Protein AF-A0AAD5K9T6-F1 (afdb_monomer_lite)

InterPro domains:
  IPR021740 Velvet factor [PTHR33572] (1-248)
  IPR037525 Velvet domain [PF11754] (1-231)
  IPR037525 Velvet domain [PS51821] (1-229)
  IPR038491 Velvet domain superfamily [G3DSA:2.60.40.3960] (1-244)

Sequence (258 aa):
MCGFGDKDRRPISPPPILKLLVRTQQGMLLSPQDIDTSFFVVLCDCYDETGMSPANMILHSVPISSSSSAQQQQEHEQQQSIAVPSSSSVASRSSSSTTTTAAVATSSSSATTTTSNTNKTTVKMKNLVGSCIASPSKLYNEQQELGIYFVFHDLSLRSEGRFRLMFSLIDISSPDDSKSVNTKSISHIVTTTTSDVFTAFTAKNFPGVVPPTQLSQCFAKQGVKIPTRRDTKSKRMRKSSETNKDDEQQLQREQPNE

Secondary structure (DSSP, 8-state):
---SSSS-----SSPPEEEE--B-TTSPBPPTTT---TTEEEEEEEEETTSSSB--EEEEEEE--------------------------------------------------------EEEEEEESEEE--EE--EEEE-TTS-EEEEEE--SEEESS-EEEEEEEEEEE-EETTEEEEE--SSPPPEEEEEEPPPEEE--SSS---PPPPPHHHHHHHHTT--------GGGGTTTTTTTGGGSHHHHTTS-----

Foldseek 3Di:
DQADDPPRADDDPPWDKDFDWDADPVRHTDAQVPDDQPQKKKFKFKFAQVNPGGPFKDKDKDADDPDPPDDDDDDDDDDDDDDDDDDDDDDDDDDDDDDDDDDDDDDDDDDDDDDDDDRIDIDMDTFKDDCRMFGWDFAAFPVRGTTTMTTRQRIGGNDWHKIKMKMFMWGQADPVDNVDGDPPDDTDGPDMDMDHIDTDDDPVPDPDHDAHDSRNVRVVVVVPPHPHDPDPVVVVVVVVVPVPPPVVVVVVPDDDDD

pLDDT: mean 76.87, std 25.39, range [28.88, 98.75]

Organism: NCBI:txid60185

Structure (mmCIF, N/CA/C/O backbone):
data_AF-A0AAD5K9T6-F1
#
_entry.id   AF-A0AAD5K9T6-F1
#
loop_
_atom_site.group_PDB
_atom_site.id
_atom_site.type_symbol
_atom_site.label_atom_id
_atom_site.label_alt_id
_atom_site.label_comp_id
_atom_site.label_asym_id
_atom_site.label_entity_id
_atom_site.label_seq_id
_atom_site.pdbx_PDB_ins_code
_atom_site.Cartn_x
_atom_site.Cartn_y
_atom_site.Cartn_z
_atom_site.occupancy
_atom_site.B_iso_or_equiv
_atom_site.auth_seq_id
_atom_site.auth_comp_id
_atom_site.auth_asym_id
_atom_site.auth_atom_id
_atom_site.pdbx_PDB_model_num
ATOM 1 N N . MET A 1 1 ? 10.659 1.036 -13.033 1.00 87.38 1 MET A N 1
ATOM 2 C CA . MET A 1 1 ? 11.513 1.945 -12.242 1.00 87.38 1 MET A CA 1
ATOM 3 C C . MET A 1 1 ? 11.274 3.399 -12.646 1.00 87.38 1 MET A C 1
ATOM 5 O O . MET A 1 1 ? 10.929 3.625 -13.802 1.00 87.38 1 MET A O 1
ATOM 9 N N . CYS A 1 2 ? 11.454 4.361 -11.736 1.00 85.38 2 CYS A N 1
ATOM 10 C CA . CYS A 1 2 ? 11.440 5.812 -12.012 1.00 85.38 2 CYS A CA 1
ATOM 11 C C . CYS A 1 2 ? 12.845 6.443 -12.110 1.00 85.38 2 CYS A C 1
ATOM 13 O O . CYS A 1 2 ? 12.984 7.588 -12.532 1.00 85.38 2 CYS A O 1
ATOM 15 N N . GLY A 1 3 ? 13.902 5.704 -11.756 1.00 83.69 3 GLY A N 1
ATOM 16 C CA . GLY A 1 3 ? 15.274 6.205 -11.800 1.00 83.69 3 GLY A CA 1
ATOM 17 C C . GLY A 1 3 ? 15.593 7.243 -10.723 1.00 83.69 3 GLY A C 1
ATOM 18 O O . GLY A 1 3 ? 14.967 7.320 -9.664 1.00 83.69 3 GLY A O 1
ATOM 19 N N . PHE A 1 4 ? 16.641 8.020 -10.983 1.00 82.25 4 PHE A N 1
ATOM 20 C CA . PHE A 1 4 ? 17.313 8.833 -9.965 1.00 82.25 4 PHE A CA 1
ATOM 21 C C . PHE A 1 4 ? 16.873 10.306 -9.944 1.00 82.25 4 PHE A C 1
ATOM 23 O O . PHE A 1 4 ? 17.132 10.997 -8.966 1.00 82.25 4 PHE A O 1
ATOM 30 N N . GLY A 1 5 ? 16.164 10.776 -10.976 1.00 75.12 5 GLY A N 1
ATOM 31 C CA . GLY A 1 5 ? 15.509 12.088 -10.976 1.00 75.12 5 GLY A CA 1
ATOM 32 C C . GLY A 1 5 ? 14.101 12.040 -10.372 1.00 75.12 5 GLY A C 1
ATOM 33 O O . GLY A 1 5 ? 13.489 10.979 -10.287 1.00 75.12 5 GLY A O 1
ATOM 34 N N . ASP A 1 6 ? 13.559 13.196 -9.986 1.00 74.00 6 ASP A N 1
ATOM 35 C CA . ASP A 1 6 ? 12.224 13.286 -9.363 1.00 74.00 6 ASP A CA 1
ATOM 36 C C . ASP A 1 6 ? 11.079 13.588 -10.345 1.00 74.00 6 ASP A C 1
ATOM 38 O O . ASP A 1 6 ? 9.914 13.600 -9.948 1.00 74.00 6 ASP A O 1
ATOM 42 N N . LYS A 1 7 ? 11.397 13.821 -11.627 1.00 78.12 7 LYS A N 1
ATOM 43 C CA . LYS A 1 7 ? 10.440 14.288 -12.648 1.00 78.12 7 LYS A CA 1
ATOM 44 C C . LYS A 1 7 ? 9.566 13.190 -13.275 1.00 78.12 7 LYS A C 1
ATOM 46 O O . LYS A 1 7 ? 8.484 13.512 -13.746 1.00 78.12 7 LYS A O 1
ATOM 51 N N . ASP A 1 8 ? 10.006 11.929 -13.294 1.00 81.06 8 ASP A N 1
ATOM 52 C CA . ASP A 1 8 ? 9.291 10.810 -13.944 1.00 81.06 8 ASP A CA 1
ATOM 53 C C . ASP A 1 8 ? 8.881 9.732 -12.926 1.00 81.06 8 ASP A C 1
ATOM 55 O O . ASP A 1 8 ? 9.411 8.619 -12.914 1.00 81.06 8 ASP A O 1
ATOM 59 N N . ARG A 1 9 ? 7.955 10.066 -12.015 1.00 88.38 9 ARG A N 1
ATOM 60 C CA . ARG A 1 9 ? 7.390 9.075 -11.083 1.00 88.38 9 ARG A CA 1
ATOM 61 C C . ARG A 1 9 ? 6.385 8.170 -11.795 1.00 88.38 9 ARG A C 1
ATOM 63 O O . ARG A 1 9 ? 5.521 8.629 -12.537 1.00 88.38 9 ARG A O 1
ATOM 70 N N . ARG A 1 10 ? 6.504 6.866 -11.538 1.00 91.31 10 ARG A N 1
ATOM 71 C CA . ARG A 1 10 ? 5.722 5.797 -12.172 1.00 91.31 10 ARG A CA 1
ATOM 72 C C . ARG A 1 10 ? 5.164 4.896 -11.071 1.00 91.31 10 ARG A C 1
ATOM 74 O O . ARG A 1 10 ? 5.876 3.977 -10.656 1.00 91.31 10 ARG A O 1
ATOM 81 N N . PRO A 1 11 ? 3.942 5.178 -10.580 1.00 94.12 11 PRO A N 1
ATOM 82 C CA . PRO A 1 11 ? 3.345 4.411 -9.500 1.00 94.12 11 PRO A CA 1
ATOM 83 C C . PRO A 1 11 ? 3.223 2.917 -9.818 1.00 94.12 11 PRO A C 1
ATOM 85 O O . PRO A 1 11 ? 2.988 2.532 -10.967 1.00 94.12 11 PRO A O 1
ATOM 88 N N . ILE A 1 12 ? 3.360 2.085 -8.787 1.00 95.31 12 ILE A N 1
ATOM 89 C CA . ILE A 1 12 ? 3.088 0.647 -8.830 1.00 95.31 12 ILE A CA 1
ATOM 90 C C . ILE A 1 12 ? 1.636 0.438 -9.285 1.00 95.31 12 ILE A C 1
ATOM 92 O O . ILE A 1 12 ? 0.717 1.138 -8.856 1.00 95.31 12 ILE A O 1
ATOM 96 N N . SER A 1 13 ? 1.448 -0.502 -10.211 1.00 93.81 13 SER A N 1
ATOM 97 C CA . SER A 1 13 ? 0.187 -0.747 -10.908 1.00 93.81 13 SER A CA 1
ATOM 98 C C . SER A 1 13 ? -0.112 -2.253 -10.913 1.00 93.81 13 SER A C 1
ATOM 100 O O . SER A 1 13 ? 0.741 -3.012 -11.380 1.00 93.81 13 SER A O 1
ATOM 102 N N . PRO A 1 14 ? -1.291 -2.697 -10.431 1.00 95.12 14 PRO A N 1
ATOM 103 C CA . PRO A 1 14 ? -2.318 -1.901 -9.744 1.00 95.12 14 PRO A CA 1
ATOM 104 C C . PRO A 1 14 ? -1.816 -1.310 -8.406 1.00 95.12 14 PRO A C 1
ATOM 106 O O . PRO A 1 14 ? -0.836 -1.812 -7.853 1.00 95.12 14 PRO A O 1
ATOM 109 N N . PRO A 1 15 ? -2.453 -0.245 -7.880 1.00 96.12 15 PRO A N 1
ATOM 110 C CA . PRO A 1 15 ? -2.083 0.313 -6.580 1.00 96.12 15 PRO A CA 1
ATOM 111 C C . PRO A 1 15 ? -2.340 -0.721 -5.469 1.00 96.12 15 PRO A C 1
ATOM 113 O O . PRO A 1 15 ? -3.422 -1.317 -5.456 1.00 96.12 15 PRO A O 1
ATOM 116 N N . PRO A 1 16 ? -1.407 -0.941 -4.523 1.00 97.88 16 PRO A N 1
ATOM 117 C CA . PRO A 1 16 ? -1.659 -1.816 -3.385 1.00 97.88 16 PRO A CA 1
ATOM 118 C C . PRO A 1 16 ? -2.819 -1.304 -2.523 1.00 97.88 16 PRO A C 1
ATOM 120 O O . PRO A 1 16 ? -2.885 -0.124 -2.166 1.00 97.88 16 PRO A O 1
ATOM 123 N N . ILE A 1 17 ? -3.738 -2.209 -2.193 1.00 98.25 17 ILE A N 1
ATOM 124 C CA . ILE A 1 17 ? -4.924 -1.955 -1.375 1.00 98.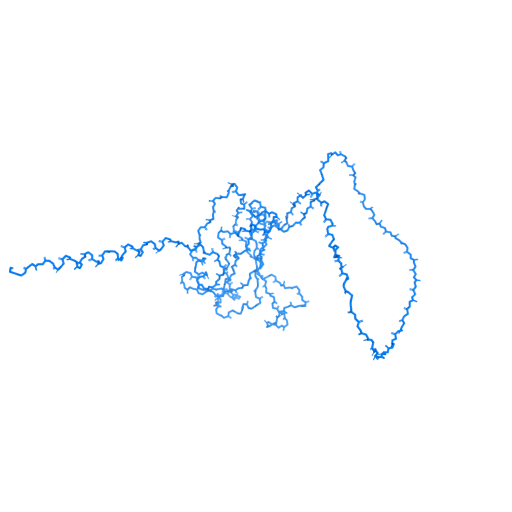25 17 ILE A CA 1
ATOM 125 C C . ILE A 1 17 ? -4.968 -3.029 -0.290 1.00 98.25 17 ILE A C 1
ATOM 127 O O . ILE A 1 17 ? -4.992 -4.217 -0.606 1.00 98.25 17 ILE A O 1
ATOM 131 N N . LEU A 1 18 ? -5.010 -2.618 0.976 1.00 98.56 18 LEU A N 1
ATOM 132 C CA . LEU A 1 18 ? -5.175 -3.518 2.120 1.00 98.56 18 LEU A CA 1
ATOM 133 C C . LEU A 1 18 ? -6.562 -3.340 2.735 1.00 98.56 18 LEU A C 1
ATOM 135 O O . LEU A 1 18 ? -7.063 -2.219 2.774 1.00 98.56 18 LEU A O 1
ATOM 139 N N . LYS A 1 19 ? -7.148 -4.423 3.260 1.00 98.44 19 LYS A N 1
ATOM 140 C CA . LYS A 1 19 ? -8.372 -4.410 4.080 1.00 98.44 19 LYS A CA 1
ATOM 141 C C . LYS A 1 19 ? -8.006 -4.753 5.522 1.00 98.44 19 LYS A C 1
ATOM 143 O O . LYS A 1 19 ? -7.409 -5.800 5.763 1.00 98.44 19 LYS A O 1
ATOM 148 N N . LEU A 1 20 ? -8.381 -3.904 6.475 1.00 98.38 20 LEU A N 1
ATOM 149 C CA . LEU A 1 20 ? -8.253 -4.205 7.899 1.00 98.38 20 LEU A CA 1
ATOM 150 C C . LEU A 1 20 ? -9.419 -5.088 8.352 1.00 98.38 20 LEU A C 1
ATOM 152 O O . LEU A 1 20 ? -10.584 -4.777 8.098 1.00 98.38 20 LEU A O 1
ATOM 156 N N . LEU A 1 21 ? -9.091 -6.174 9.050 1.00 97.44 21 LEU A N 1
ATOM 157 C CA . LEU A 1 21 ? -10.040 -7.067 9.706 1.00 97.44 21 LEU A CA 1
ATOM 158 C C . LEU A 1 21 ? -9.712 -7.080 11.201 1.00 97.44 21 LEU A C 1
ATOM 160 O O . LEU A 1 21 ? -8.675 -7.609 11.594 1.00 97.44 21 LEU A O 1
ATOM 164 N N . VAL A 1 22 ? -10.582 -6.502 12.030 1.00 96.38 22 VAL A N 1
ATOM 165 C CA . VAL A 1 22 ? -10.414 -6.508 13.491 1.00 96.38 22 VAL A CA 1
ATOM 166 C C . VAL A 1 22 ? -11.269 -7.622 14.079 1.00 96.38 22 VAL A C 1
ATOM 168 O O . VAL A 1 22 ? -12.455 -7.730 13.766 1.00 96.38 22 VAL A O 1
ATOM 171 N N . ARG A 1 23 ? -10.669 -8.460 14.925 1.00 96.44 23 ARG A N 1
ATOM 172 C CA . ARG A 1 23 ? -11.356 -9.549 15.628 1.00 96.44 23 ARG A CA 1
ATOM 173 C C . ARG A 1 23 ? -11.274 -9.344 17.134 1.00 96.44 23 ARG A C 1
ATOM 175 O O . ARG A 1 23 ? -10.269 -8.846 17.634 1.00 96.44 23 ARG A O 1
ATOM 182 N N . THR A 1 24 ? -12.303 -9.774 17.857 1.00 95.94 24 THR A N 1
ATOM 183 C CA . THR A 1 24 ? -12.230 -9.919 19.316 1.00 95.94 24 THR A CA 1
ATOM 184 C C . THR A 1 24 ? -11.276 -11.057 19.693 1.00 95.94 24 THR A C 1
ATOM 186 O O . THR A 1 24 ? -10.934 -11.899 18.860 1.00 95.94 24 THR A O 1
ATOM 189 N N . GLN A 1 25 ? -10.902 -11.150 20.973 1.00 95.25 25 GLN A N 1
ATOM 190 C CA . GLN A 1 25 ? -10.128 -12.286 21.502 1.00 95.25 25 GLN A CA 1
ATOM 191 C C . GLN A 1 25 ? -10.826 -13.646 21.284 1.00 95.25 25 GLN A C 1
ATOM 193 O O . GLN A 1 25 ? -10.169 -14.678 21.229 1.00 95.25 25 GLN A O 1
ATOM 198 N N . GLN A 1 26 ? -12.151 -13.645 21.106 1.00 96.25 26 GLN A N 1
ATOM 199 C CA . GLN A 1 26 ? -12.973 -14.823 20.800 1.00 96.25 26 GLN A CA 1
ATOM 200 C C . GLN A 1 26 ? -13.017 -15.150 19.289 1.00 96.25 26 GLN A C 1
ATOM 202 O O . GLN A 1 26 ? -13.739 -16.048 18.868 1.00 96.25 26 GLN A O 1
ATOM 207 N N . GLY A 1 27 ? -12.285 -14.408 18.449 1.00 95.12 27 GLY A N 1
ATOM 208 C CA . GLY A 1 27 ? -12.195 -14.614 16.999 1.00 95.12 27 GLY A CA 1
ATOM 209 C C . GLY A 1 27 ? -13.326 -13.993 16.167 1.00 95.12 27 GLY A C 1
ATOM 210 O O . GLY A 1 27 ? -13.236 -14.003 14.932 1.00 95.12 27 GLY A O 1
ATOM 211 N N . MET A 1 28 ? -14.351 -13.423 16.814 1.00 96.62 28 MET A N 1
ATOM 212 C CA . MET A 1 28 ? -15.488 -12.759 16.165 1.00 96.62 28 MET A CA 1
ATOM 213 C C . MET A 1 28 ? -15.031 -11.492 15.435 1.00 96.62 28 MET A C 1
ATOM 215 O O . MET A 1 28 ? -14.330 -10.665 16.014 1.00 96.62 28 MET A O 1
ATOM 219 N N . LEU A 1 29 ? -15.432 -11.334 14.172 1.00 96.38 29 LEU A N 1
ATOM 220 C CA . LEU A 1 29 ? -15.125 -10.150 13.368 1.00 96.38 29 LEU A CA 1
ATOM 221 C C . LEU A 1 29 ? -15.976 -8.953 13.828 1.00 96.38 29 LEU A C 1
ATOM 223 O O . LEU A 1 29 ? -17.190 -9.083 13.963 1.00 96.38 29 LEU A O 1
ATOM 227 N N . LEU A 1 30 ? -15.345 -7.798 14.040 1.00 97.31 30 LEU A N 1
ATOM 228 C CA . LEU A 1 30 ? -16.033 -6.546 14.363 1.00 97.31 30 LEU A CA 1
ATOM 229 C C . LEU A 1 30 ? -16.512 -5.821 13.098 1.00 97.31 30 LEU A C 1
ATOM 231 O O . LEU A 1 30 ? -15.880 -5.902 12.040 1.00 97.31 30 LEU A O 1
ATOM 235 N N . SER A 1 31 ? -17.614 -5.076 13.216 1.00 97.31 31 SER A N 1
ATOM 236 C CA . SER A 1 31 ? -18.122 -4.243 12.125 1.00 97.31 31 SER A CA 1
ATOM 237 C C . SER A 1 31 ? -17.160 -3.084 11.829 1.00 97.31 31 SER A C 1
ATOM 239 O O . SER A 1 31 ? -16.738 -2.385 12.752 1.00 97.31 31 SER A O 1
ATOM 241 N N . PRO A 1 32 ? -16.872 -2.781 10.549 1.00 97.75 32 PRO A N 1
ATOM 242 C CA . PRO A 1 32 ? -16.148 -1.576 10.144 1.00 97.75 32 PRO A CA 1
ATOM 243 C C . PRO A 1 32 ? -16.758 -0.257 10.638 1.00 97.75 32 PRO A C 1
ATOM 245 O O . PRO A 1 32 ? -16.058 0.756 10.670 1.00 97.75 32 PRO A O 1
ATOM 248 N N . GLN A 1 33 ? -18.045 -0.232 11.002 1.00 97.25 33 GLN A N 1
ATOM 249 C CA . GLN A 1 33 ? -18.694 0.967 11.544 1.00 97.25 33 GLN A CA 1
ATOM 250 C C . GLN A 1 33 ? -18.193 1.279 12.961 1.00 97.25 33 GLN A C 1
ATOM 252 O O . GLN A 1 33 ? -17.778 2.411 13.204 1.00 97.25 33 GLN A O 1
ATOM 257 N N . ASP A 1 34 ? -18.110 0.260 13.818 1.00 96.44 34 ASP A N 1
ATOM 258 C CA . ASP A 1 34 ? -17.881 0.380 15.268 1.00 96.44 34 ASP A CA 1
ATOM 259 C C . ASP A 1 34 ? -16.411 0.631 15.650 1.00 96.44 34 ASP A C 1
ATOM 261 O O . ASP A 1 34 ? -16.095 0.949 16.793 1.00 96.44 34 ASP A O 1
ATOM 265 N N . ILE A 1 35 ? -15.494 0.472 14.694 1.00 96.06 35 ILE A N 1
ATOM 266 C CA . ILE A 1 35 ? -14.054 0.654 14.896 1.00 96.06 35 ILE A CA 1
ATOM 267 C C . ILE A 1 35 ? -13.697 2.131 14.695 1.00 96.06 35 ILE A C 1
ATOM 269 O O . ILE A 1 35 ? -13.857 2.659 13.589 1.00 96.06 35 ILE A O 1
ATOM 273 N N . ASP A 1 36 ? -13.165 2.792 15.725 1.00 94.56 36 ASP A N 1
ATOM 274 C CA . ASP A 1 36 ? -12.435 4.049 15.540 1.00 94.56 36 ASP A CA 1
ATOM 275 C C . ASP A 1 36 ? -11.113 3.757 14.816 1.00 94.56 36 ASP A C 1
ATOM 277 O O . ASP A 1 36 ? -10.389 2.819 15.146 1.00 94.56 36 ASP A O 1
ATOM 281 N N . THR A 1 37 ? -10.826 4.537 13.780 1.00 95.69 37 THR A N 1
ATOM 282 C CA . THR A 1 37 ? -9.641 4.387 12.931 1.00 95.69 37 THR A CA 1
ATOM 283 C C . THR A 1 37 ? -8.739 5.619 12.967 1.00 95.69 37 THR A C 1
ATOM 285 O O . THR A 1 37 ? -7.792 5.694 12.187 1.00 95.69 37 THR A O 1
ATOM 288 N N . SER A 1 38 ? -9.029 6.596 13.834 1.00 94.75 38 SER A N 1
ATOM 289 C CA . SER A 1 38 ? -8.370 7.912 13.868 1.00 94.75 38 SER A CA 1
ATOM 290 C C . SER A 1 38 ? -6.859 7.841 14.116 1.00 94.75 38 SER A C 1
ATOM 292 O O . SER A 1 38 ? -6.117 8.691 13.629 1.00 94.75 38 SER A O 1
ATOM 294 N N . PHE A 1 39 ? -6.403 6.802 14.823 1.00 95.31 39 PHE A N 1
ATOM 295 C CA . PHE A 1 39 ? -5.004 6.603 15.215 1.00 95.31 39 PHE A CA 1
ATOM 296 C C . PHE A 1 39 ? -4.321 5.420 14.518 1.00 95.31 39 PHE A C 1
ATOM 298 O O . PHE A 1 39 ? -3.207 5.056 14.882 1.00 95.31 39 PHE A O 1
ATOM 305 N N . PHE A 1 40 ? -4.938 4.828 13.491 1.00 96.88 40 PHE A N 1
ATOM 306 C CA . PHE A 1 40 ? -4.274 3.799 12.693 1.00 96.88 40 PHE A CA 1
ATOM 307 C C . PHE A 1 40 ? -3.552 4.402 11.491 1.00 96.88 40 PHE A C 1
ATOM 309 O O . PHE A 1 40 ? -4.112 5.199 10.738 1.00 96.88 40 PHE A O 1
ATOM 316 N N . VAL A 1 41 ? -2.322 3.953 11.259 1.00 97.94 41 VAL A N 1
ATOM 317 C CA . VAL A 1 41 ? -1.566 4.214 10.028 1.00 97.94 41 VAL A CA 1
ATOM 318 C C . VAL A 1 41 ? -0.922 2.922 9.541 1.00 97.94 41 VAL A C 1
ATOM 320 O O . VAL A 1 41 ? -0.526 2.079 10.345 1.00 97.94 41 VAL A O 1
ATOM 323 N N . VAL A 1 42 ? -0.792 2.759 8.225 1.00 98.75 42 VAL A N 1
ATOM 324 C CA . VAL A 1 42 ? 0.031 1.689 7.645 1.00 98.75 42 VAL A CA 1
ATOM 325 C C . VAL A 1 42 ? 1.262 2.312 7.004 1.00 98.75 42 VAL A C 1
ATOM 327 O O . VAL A 1 42 ? 1.142 3.163 6.122 1.00 98.75 42 VAL A O 1
ATOM 330 N N . LEU A 1 43 ? 2.441 1.871 7.440 1.00 98.31 43 LEU A N 1
ATOM 331 C CA . LEU A 1 43 ? 3.724 2.145 6.793 1.00 98.31 43 LEU A CA 1
ATOM 332 C C . LEU A 1 43 ? 4.001 1.065 5.740 1.00 98.31 43 LEU A C 1
ATOM 334 O O . LEU A 1 43 ? 3.777 -0.115 5.999 1.00 98.31 43 LEU A O 1
ATOM 338 N N . CYS A 1 44 ? 4.505 1.462 4.575 1.00 98.50 44 CYS A N 1
ATOM 339 C CA . CYS A 1 44 ? 4.967 0.574 3.514 1.00 98.50 44 CYS A CA 1
ATOM 340 C C . CYS A 1 44 ? 6.490 0.670 3.355 1.00 98.50 44 CYS A C 1
ATOM 342 O O . CYS A 1 44 ? 7.022 1.742 3.056 1.00 98.50 44 CYS A O 1
ATOM 344 N N . ASP A 1 45 ? 7.163 -0.472 3.457 1.00 98.06 45 ASP A N 1
ATOM 345 C CA . ASP A 1 45 ? 8.594 -0.655 3.211 1.00 98.06 45 ASP A CA 1
ATOM 346 C C . ASP A 1 45 ? 8.835 -1.572 2.004 1.00 98.06 45 ASP A C 1
ATOM 348 O O . ASP A 1 45 ? 8.006 -2.420 1.673 1.00 98.06 45 ASP A O 1
ATOM 352 N N . CYS A 1 46 ? 9.981 -1.422 1.340 1.00 98.00 46 CYS A N 1
ATOM 353 C CA . CYS A 1 46 ? 10.409 -2.294 0.247 1.00 98.00 46 CYS A CA 1
ATOM 354 C C . CYS A 1 46 ? 11.422 -3.333 0.741 1.00 98.00 46 CYS A C 1
ATOM 356 O O . CYS A 1 46 ? 12.409 -2.987 1.395 1.00 98.00 46 CYS A O 1
ATOM 358 N N . TYR A 1 47 ? 11.191 -4.590 0.376 1.00 98.38 47 TYR A N 1
ATOM 359 C CA . TYR A 1 47 ? 12.035 -5.752 0.647 1.00 98.38 47 TYR A CA 1
ATOM 360 C C . TYR A 1 47 ? 12.438 -6.436 -0.662 1.00 98.38 47 TYR A C 1
ATOM 362 O O . TYR A 1 47 ? 11.815 -6.237 -1.709 1.00 98.38 47 TYR A O 1
ATOM 370 N N . ASP A 1 48 ? 13.487 -7.247 -0.598 1.00 97.31 48 ASP A N 1
ATOM 371 C CA . ASP A 1 48 ? 13.877 -8.158 -1.671 1.00 97.31 48 ASP A CA 1
ATOM 372 C C . ASP A 1 48 ? 12.768 -9.179 -2.014 1.00 97.31 48 ASP A C 1
ATOM 374 O O . ASP A 1 48 ? 11.724 -9.262 -1.364 1.00 97.31 48 ASP A O 1
ATOM 378 N N . GLU A 1 49 ? 12.969 -9.978 -3.065 1.00 97.38 49 GLU A N 1
ATOM 379 C CA . GLU A 1 49 ? 11.970 -10.975 -3.476 1.00 97.38 49 GLU A CA 1
ATOM 380 C C . GLU A 1 49 ? 11.726 -12.083 -2.435 1.00 97.38 49 GLU A C 1
ATOM 382 O O . GLU A 1 49 ? 10.643 -12.680 -2.411 1.00 97.38 49 GLU A O 1
ATOM 387 N N . THR A 1 50 ? 12.705 -12.339 -1.558 1.00 96.81 50 THR A N 1
ATOM 388 C CA . THR A 1 50 ? 12.573 -13.304 -0.459 1.00 96.81 50 THR A CA 1
ATOM 389 C C . THR A 1 50 ? 11.698 -12.762 0.673 1.00 96.81 50 THR A C 1
ATOM 391 O O . THR A 1 50 ? 11.042 -13.542 1.360 1.00 96.81 50 THR A O 1
ATOM 394 N N . GLY A 1 51 ? 11.635 -11.435 0.836 1.00 94.06 51 GLY A N 1
ATOM 395 C CA . GLY A 1 51 ? 10.967 -10.776 1.956 1.00 94.06 51 GLY A CA 1
ATOM 396 C C . GLY A 1 51 ? 11.802 -10.752 3.240 1.00 94.06 51 GLY A C 1
ATOM 397 O O . GLY A 1 51 ? 11.273 -10.374 4.281 1.00 94.06 51 GLY A O 1
ATOM 398 N N . MET A 1 52 ? 13.076 -11.156 3.190 1.00 93.44 52 MET A N 1
ATOM 399 C CA . MET A 1 52 ? 13.956 -11.236 4.364 1.00 93.44 52 ME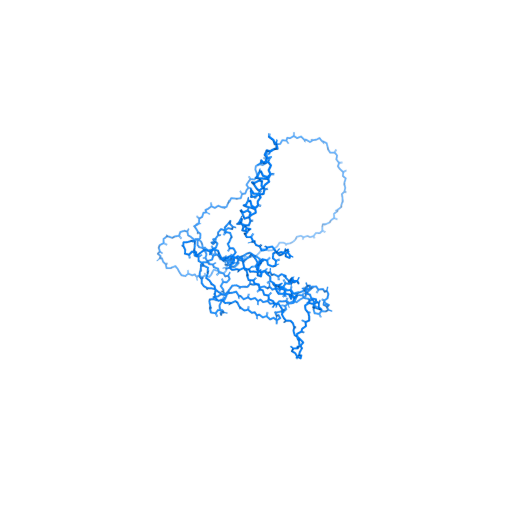T A CA 1
ATOM 400 C C . MET A 1 52 ? 14.850 -10.002 4.523 1.00 93.44 52 MET A C 1
ATOM 402 O O . MET A 1 52 ? 15.215 -9.658 5.647 1.00 93.44 52 MET A O 1
ATOM 406 N N . SER A 1 53 ? 15.206 -9.327 3.423 1.00 96.00 53 SER A N 1
ATOM 407 C CA . SER A 1 53 ? 16.176 -8.223 3.434 1.00 96.00 53 SER A CA 1
ATOM 408 C C . SER A 1 53 ? 15.544 -6.897 2.992 1.00 96.00 53 SER A C 1
ATOM 410 O O . SER A 1 53 ? 14.985 -6.833 1.893 1.00 96.00 53 SER A O 1
ATOM 412 N N . PRO A 1 54 ? 15.663 -5.803 3.773 1.00 96.62 54 PRO A N 1
ATOM 413 C CA . PRO A 1 54 ? 15.176 -4.489 3.357 1.00 96.62 54 PRO A CA 1
ATOM 414 C C . PRO A 1 54 ? 15.878 -3.978 2.087 1.00 96.62 54 PRO A C 1
ATOM 416 O O . PRO A 1 54 ? 17.095 -3.804 2.056 1.00 96.62 54 PRO A O 1
ATOM 419 N N . ALA A 1 55 ? 15.096 -3.643 1.061 1.00 96.75 55 ALA A N 1
ATOM 420 C CA . ALA A 1 55 ? 15.538 -3.090 -0.225 1.00 96.75 55 ALA A CA 1
ATOM 421 C C . ALA A 1 55 ? 15.260 -1.573 -0.348 1.00 96.75 55 ALA A C 1
ATOM 423 O O . ALA A 1 55 ? 15.228 -0.997 -1.441 1.00 96.75 55 ALA A O 1
ATOM 424 N N . ASN A 1 56 ? 15.057 -0.911 0.795 1.00 93.88 56 ASN A N 1
ATOM 425 C CA . ASN A 1 56 ? 14.713 0.506 0.918 1.00 93.88 56 ASN A CA 1
ATOM 426 C C . ASN A 1 56 ? 15.826 1.486 0.511 1.00 93.88 56 ASN A C 1
ATOM 428 O O . ASN A 1 56 ? 15.529 2.660 0.286 1.00 93.88 56 ASN A O 1
ATOM 432 N N . MET A 1 57 ? 17.087 1.054 0.421 1.00 94.31 57 MET A N 1
ATOM 433 C CA . MET A 1 57 ? 18.230 1.909 0.080 1.00 94.31 57 MET A CA 1
ATOM 434 C C . MET A 1 57 ? 18.946 1.423 -1.176 1.00 94.31 57 MET A C 1
ATOM 436 O O . MET A 1 57 ? 19.158 0.228 -1.351 1.00 94.31 57 MET A O 1
ATOM 440 N N . ILE A 1 58 ? 19.377 2.368 -2.011 1.00 93.25 58 ILE A N 1
ATOM 441 C CA . ILE A 1 58 ? 20.203 2.117 -3.197 1.00 93.25 58 ILE A CA 1
ATOM 442 C C . ILE A 1 58 ? 21.393 3.076 -3.256 1.00 93.25 58 ILE A C 1
ATOM 444 O O . ILE A 1 58 ? 21.387 4.153 -2.649 1.00 93.25 58 ILE A O 1
ATOM 448 N N . LEU A 1 59 ? 22.415 2.661 -4.004 1.00 91.19 59 LEU A N 1
ATOM 449 C CA . LEU A 1 59 ? 23.616 3.434 -4.299 1.00 91.19 59 LEU A CA 1
ATOM 450 C C . LEU A 1 59 ? 23.533 3.981 -5.727 1.00 91.19 59 LEU A C 1
ATOM 452 O O . LEU A 1 59 ? 23.260 3.231 -6.663 1.00 91.19 59 LEU A O 1
ATOM 456 N N . HIS A 1 60 ? 23.797 5.274 -5.897 1.00 87.38 60 HIS A N 1
ATOM 457 C CA . HIS A 1 60 ? 23.874 5.920 -7.204 1.00 87.38 60 HIS A CA 1
ATOM 458 C C . HIS A 1 60 ? 25.191 6.685 -7.342 1.00 87.38 60 HIS A C 1
ATOM 460 O O . HIS A 1 60 ? 25.477 7.579 -6.547 1.00 87.38 60 HIS A O 1
ATOM 466 N N . SER A 1 61 ? 26.006 6.337 -8.338 1.00 87.38 61 SER A N 1
ATOM 467 C CA . SER A 1 61 ? 27.267 7.031 -8.610 1.00 87.38 61 SER A CA 1
ATOM 468 C C . SER A 1 61 ? 27.041 8.215 -9.547 1.00 87.38 61 SER A C 1
ATOM 470 O O . SER A 1 61 ? 26.762 8.021 -10.731 1.00 87.38 61 SER A O 1
ATOM 472 N N . VAL A 1 62 ? 27.210 9.431 -9.030 1.00 83.19 62 VAL A N 1
ATOM 473 C CA . VAL A 1 62 ? 27.148 10.676 -9.805 1.00 83.19 62 VAL A CA 1
ATOM 474 C C . VAL A 1 62 ? 28.562 11.130 -10.193 1.00 83.19 62 VAL A C 1
ATOM 476 O O . VAL A 1 62 ? 29.502 10.925 -9.421 1.00 83.19 62 VAL A O 1
ATOM 479 N N . PRO A 1 63 ? 28.768 11.724 -11.383 1.00 79.25 63 PRO A N 1
ATOM 480 C CA . PRO A 1 63 ? 30.030 12.383 -11.702 1.00 79.25 63 PRO A CA 1
ATOM 481 C C . PRO A 1 63 ? 30.223 13.609 -10.799 1.00 79.25 63 PRO A C 1
ATOM 483 O O . PRO A 1 63 ? 29.258 14.303 -10.477 1.00 79.25 63 PRO A O 1
ATOM 486 N N . ILE A 1 64 ? 31.466 13.899 -10.409 1.00 69.31 64 ILE A N 1
ATOM 487 C CA . ILE A 1 64 ? 31.779 15.090 -9.608 1.00 69.31 64 ILE A CA 1
ATOM 488 C C . ILE A 1 64 ? 31.670 16.335 -10.497 1.00 69.31 64 ILE A C 1
ATOM 490 O O . ILE A 1 64 ? 32.626 16.723 -11.167 1.00 69.31 64 ILE A O 1
ATOM 494 N N . SER A 1 65 ? 30.501 16.972 -10.494 1.00 59.66 65 SER A N 1
ATOM 495 C CA . SER A 1 65 ? 30.325 18.341 -10.978 1.00 59.66 65 SER A CA 1
ATOM 496 C C . SER A 1 65 ? 30.654 19.323 -9.854 1.00 59.66 65 SER A C 1
ATOM 498 O O . SER A 1 65 ? 29.989 19.339 -8.818 1.00 59.66 65 SER A O 1
ATOM 500 N N . SER A 1 66 ? 31.672 20.159 -10.055 1.00 47.62 66 SER A N 1
ATOM 501 C CA . SER A 1 66 ? 32.042 21.237 -9.136 1.00 47.62 66 SER A CA 1
ATOM 502 C C . SER A 1 66 ? 30.987 22.350 -9.152 1.00 47.62 66 SER A C 1
ATOM 504 O O . SER A 1 66 ? 31.064 23.270 -9.965 1.00 47.62 66 SER A O 1
ATOM 506 N N . SER A 1 67 ? 29.992 22.264 -8.268 1.00 42.38 67 SER A N 1
ATOM 507 C CA . SER A 1 67 ? 28.915 23.257 -8.156 1.00 42.38 67 SER A CA 1
ATOM 508 C C . SER A 1 67 ? 28.599 23.621 -6.703 1.00 42.38 67 SER A C 1
ATOM 510 O O . SER A 1 67 ? 27.476 23.451 -6.227 1.00 42.38 67 SER A O 1
ATOM 512 N N . SER A 1 68 ? 29.579 24.187 -5.998 1.00 42.25 68 SER A N 1
ATOM 513 C CA . SER A 1 68 ? 29.321 25.069 -4.853 1.00 42.25 68 SER A CA 1
ATOM 514 C C . SER A 1 68 ? 28.848 26.439 -5.359 1.00 42.25 68 SER A C 1
ATOM 516 O O . SER A 1 68 ? 29.541 27.446 -5.236 1.00 42.25 68 SER A O 1
ATOM 518 N N . SER A 1 69 ? 27.655 26.465 -5.958 1.00 39.66 69 SER A N 1
ATOM 519 C CA . SER A 1 69 ? 26.969 27.687 -6.387 1.00 39.66 69 SER A CA 1
ATOM 520 C C . SER A 1 69 ? 26.302 28.361 -5.187 1.00 39.66 69 SER A C 1
ATOM 522 O O . SER A 1 69 ? 25.079 28.368 -5.059 1.00 39.66 69 SER A O 1
ATOM 524 N N . ALA A 1 70 ? 27.116 28.917 -4.288 1.00 40.53 70 ALA A N 1
ATOM 525 C CA . ALA A 1 70 ? 26.625 29.875 -3.307 1.00 40.53 70 ALA A CA 1
ATOM 526 C C . ALA A 1 70 ? 26.071 31.094 -4.062 1.00 40.53 70 ALA A C 1
ATOM 528 O O . ALA A 1 70 ? 26.781 31.706 -4.862 1.00 40.53 70 ALA A O 1
ATOM 529 N N . GLN A 1 71 ? 24.799 31.425 -3.840 1.00 39.62 71 GLN A N 1
ATOM 530 C CA . GLN A 1 71 ? 24.177 32.599 -4.445 1.00 39.62 71 GLN A CA 1
ATOM 531 C C . GLN A 1 71 ? 24.791 33.863 -3.833 1.00 39.62 71 GLN A C 1
ATOM 533 O O . GLN A 1 71 ? 24.416 34.267 -2.736 1.00 39.62 71 GLN A O 1
ATOM 538 N N . GLN A 1 72 ? 25.720 34.502 -4.545 1.00 37.19 72 GLN A N 1
ATOM 539 C CA . GLN A 1 72 ? 26.074 35.890 -4.265 1.00 37.19 72 GLN A CA 1
ATOM 540 C C . GLN A 1 72 ? 24.936 36.776 -4.774 1.00 37.19 72 GLN A C 1
ATOM 542 O O . GLN A 1 72 ? 24.787 36.986 -5.978 1.00 37.19 72 GLN A O 1
ATOM 547 N N . GLN A 1 73 ? 24.116 37.276 -3.852 1.00 37.09 73 GLN A N 1
ATOM 548 C CA . GLN A 1 73 ? 23.260 38.424 -4.128 1.00 37.09 73 GLN A CA 1
ATOM 549 C C . GLN A 1 73 ? 24.167 39.647 -4.290 1.00 37.09 73 GLN A C 1
ATOM 551 O O . GLN A 1 73 ? 24.884 40.017 -3.365 1.00 37.09 73 GLN A O 1
ATOM 556 N N . GLN A 1 74 ? 24.153 40.256 -5.475 1.00 36.72 74 GLN A N 1
ATOM 557 C CA . GLN A 1 74 ? 24.682 41.603 -5.658 1.00 36.72 74 GLN A CA 1
ATOM 558 C C . GLN A 1 74 ? 23.590 42.586 -5.239 1.00 36.72 74 GLN A C 1
ATOM 560 O O . GLN A 1 74 ? 22.619 42.789 -5.968 1.00 36.72 74 GLN A O 1
ATOM 565 N N . GLU A 1 75 ? 23.734 43.168 -4.052 1.00 30.58 75 GLU A N 1
ATOM 566 C CA . GLU A 1 75 ? 22.965 44.350 -3.671 1.00 30.58 75 GLU A CA 1
ATOM 567 C C . GLU A 1 75 ? 23.438 45.537 -4.514 1.00 30.58 75 GLU A C 1
ATOM 569 O O . GLU A 1 75 ? 24.635 45.805 -4.621 1.00 30.58 75 GLU A O 1
ATOM 574 N N . HIS A 1 76 ? 22.493 46.250 -5.126 1.00 34.50 76 HIS A N 1
ATOM 575 C CA . HIS A 1 76 ? 22.772 47.494 -5.830 1.00 34.50 76 HIS A CA 1
ATOM 576 C C . HIS A 1 76 ? 22.148 48.632 -5.022 1.00 34.50 76 HIS A C 1
ATOM 578 O O . HIS A 1 76 ? 20.926 48.779 -4.993 1.00 34.50 76 HIS A O 1
ATOM 584 N N . GLU A 1 77 ? 22.983 49.406 -4.326 1.00 31.91 77 GLU A N 1
ATOM 585 C CA . GLU A 1 77 ? 22.535 50.579 -3.573 1.00 31.91 77 GLU A CA 1
ATOM 586 C C . GLU A 1 77 ? 21.829 51.589 -4.490 1.00 31.91 77 GLU A C 1
ATOM 588 O O . GLU A 1 77 ? 22.402 52.075 -5.467 1.00 31.91 77 GLU A O 1
ATOM 593 N N . GLN A 1 78 ? 20.611 51.981 -4.112 1.00 32.59 78 GLN A N 1
ATOM 594 C CA . GLN A 1 78 ? 20.065 53.288 -4.464 1.00 32.59 78 GLN A CA 1
ATOM 595 C C . GLN A 1 78 ? 19.691 54.043 -3.192 1.00 32.59 78 GLN A C 1
ATOM 597 O O . GLN A 1 78 ? 19.095 53.509 -2.260 1.00 32.59 78 GLN A O 1
ATOM 602 N N . GLN A 1 79 ? 20.128 55.295 -3.154 1.00 34.72 79 GLN A N 1
ATOM 603 C CA . GLN A 1 79 ? 20.380 56.049 -1.938 1.00 34.72 79 GLN A CA 1
ATOM 604 C C . GLN A 1 79 ? 19.298 57.111 -1.723 1.00 34.72 79 GLN A C 1
ATOM 606 O O . GLN A 1 79 ? 19.186 58.035 -2.528 1.00 34.72 79 GLN A O 1
ATOM 611 N N . GLN A 1 80 ? 18.536 57.011 -0.626 1.00 32.25 80 GLN A N 1
ATOM 612 C CA . GLN A 1 80 ? 17.791 58.136 -0.038 1.00 32.25 80 GLN A CA 1
ATOM 613 C C . GLN A 1 80 ? 17.200 57.782 1.338 1.00 32.25 80 GLN A C 1
ATOM 615 O O . GLN A 1 80 ? 16.347 56.907 1.450 1.00 32.25 80 GLN A O 1
ATOM 620 N N . SER A 1 81 ? 17.597 58.514 2.383 1.00 30.50 81 SER A N 1
ATOM 621 C CA . SER A 1 81 ? 16.895 58.526 3.675 1.00 30.50 81 SER A CA 1
ATOM 622 C C . SER A 1 81 ? 17.108 59.855 4.400 1.00 30.50 81 SER A C 1
ATOM 624 O O . SER A 1 81 ? 18.243 60.320 4.514 1.00 30.50 81 SER A O 1
ATOM 626 N N . ILE A 1 82 ? 16.027 60.438 4.918 1.00 30.23 82 ILE A N 1
ATOM 627 C CA . ILE A 1 82 ? 16.016 61.690 5.686 1.00 30.23 82 ILE A CA 1
ATOM 628 C C . ILE A 1 82 ? 15.728 61.385 7.169 1.00 30.23 82 ILE A C 1
ATOM 630 O O . ILE A 1 82 ? 14.804 60.642 7.468 1.00 30.23 82 ILE A O 1
ATOM 634 N N . ALA A 1 83 ? 16.498 62.029 8.054 1.00 29.62 83 ALA A N 1
ATOM 635 C CA . ALA A 1 83 ? 16.249 62.352 9.472 1.00 29.62 83 ALA A CA 1
ATOM 636 C C . ALA A 1 83 ? 15.913 61.267 10.545 1.00 29.62 83 ALA A C 1
ATOM 638 O O . ALA A 1 83 ? 14.916 60.559 10.525 1.00 29.62 83 ALA A O 1
ATOM 639 N N . VAL A 1 84 ? 16.768 61.316 11.575 1.00 28.88 84 VAL A N 1
ATOM 640 C CA . VAL A 1 84 ? 16.711 60.930 13.012 1.00 28.88 84 VAL A CA 1
ATOM 641 C C . VAL A 1 84 ? 15.523 61.537 13.826 1.00 28.88 84 VAL A C 1
ATOM 643 O O . VAL A 1 84 ? 14.845 62.388 13.250 1.00 28.88 84 VAL A O 1
ATOM 646 N N . PRO A 1 85 ? 15.317 61.285 15.165 1.00 45.94 85 PRO A N 1
ATOM 647 C CA . PRO A 1 85 ? 15.975 60.343 16.120 1.00 45.94 85 PRO A CA 1
ATOM 648 C C . PRO A 1 85 ? 15.101 59.631 17.224 1.00 45.94 85 PRO A C 1
ATOM 650 O O . PRO A 1 85 ? 13.980 60.018 17.529 1.00 45.94 85 PRO A O 1
ATOM 653 N N . SER A 1 86 ? 15.754 58.699 17.957 1.00 29.98 86 SER A N 1
ATOM 654 C CA . SER A 1 86 ? 15.724 58.444 19.437 1.00 29.98 86 SER A CA 1
ATOM 655 C C . SER A 1 86 ? 14.495 57.919 20.226 1.00 29.98 86 SER A C 1
ATOM 657 O O . SER A 1 86 ? 13.504 58.626 20.342 1.00 29.98 86 SER A O 1
ATOM 659 N N . SER A 1 87 ? 14.703 56.833 21.014 1.00 33.41 87 SER A N 1
ATOM 660 C CA . SER A 1 87 ? 14.594 56.833 22.509 1.00 33.41 87 SER A CA 1
ATOM 661 C C . SER A 1 87 ? 15.048 55.520 23.222 1.00 33.41 87 SER A C 1
ATOM 663 O O . SER A 1 87 ? 14.502 54.459 22.948 1.00 33.41 87 SER A O 1
ATOM 665 N N . SER A 1 88 ? 16.006 55.630 24.167 1.00 34.69 88 SER A N 1
ATOM 666 C CA . SER A 1 88 ? 16.214 54.879 25.452 1.00 34.69 88 SER A CA 1
ATOM 667 C C . SER A 1 88 ? 15.821 53.379 25.617 1.00 34.69 88 SER A C 1
ATOM 669 O O . SER A 1 88 ? 14.643 53.053 25.568 1.00 34.69 88 SER A O 1
ATOM 671 N N . SER A 1 89 ? 16.783 52.460 25.855 1.00 35.41 89 SER A N 1
ATOM 672 C CA . SER A 1 89 ? 17.239 51.893 27.175 1.00 35.41 89 SER A CA 1
ATOM 673 C C . SER A 1 89 ? 16.604 50.505 27.494 1.00 35.41 89 SER A C 1
ATOM 675 O O . SER A 1 89 ? 15.517 50.231 27.011 1.00 35.41 89 SER A O 1
ATOM 677 N N . VAL A 1 90 ? 17.202 49.507 28.180 1.00 33.88 90 VAL A N 1
ATOM 678 C CA . VAL A 1 90 ? 18.193 49.421 29.290 1.00 33.88 90 VAL A CA 1
ATOM 679 C C . VAL A 1 90 ? 19.135 48.178 29.196 1.00 33.88 90 VAL A C 1
ATOM 681 O O . VAL A 1 90 ? 18.956 47.318 28.343 1.00 33.88 90 VAL A O 1
ATOM 684 N N . ALA A 1 91 ? 20.153 48.087 30.074 1.00 34.09 91 ALA A N 1
ATOM 685 C CA . ALA A 1 91 ? 21.236 47.075 30.090 1.00 34.09 91 ALA A CA 1
ATOM 686 C C . ALA A 1 91 ? 20.898 45.742 30.817 1.00 34.09 91 ALA A C 1
ATOM 688 O O . ALA A 1 91 ? 19.985 45.693 31.635 1.00 34.09 91 ALA A O 1
ATOM 689 N N . SER A 1 92 ? 21.636 44.639 30.601 1.00 32.84 92 SER A N 1
ATOM 690 C CA . SER A 1 92 ? 22.815 44.210 31.409 1.00 32.84 92 SER A CA 1
ATOM 691 C C . SER A 1 92 ? 23.498 42.977 30.750 1.00 32.84 92 SER A C 1
ATOM 693 O O . SER A 1 92 ? 22.806 42.163 30.154 1.00 32.84 92 SER A O 1
ATOM 695 N N . ARG A 1 93 ? 24.838 42.860 30.614 1.00 32.59 93 ARG A N 1
ATOM 696 C CA . ARG A 1 93 ? 25.882 42.536 31.634 1.00 32.59 93 ARG A CA 1
ATOM 697 C C . ARG A 1 93 ? 25.612 41.202 32.363 1.00 32.59 93 ARG A C 1
ATOM 699 O O . ARG A 1 93 ? 24.557 41.085 32.960 1.00 32.59 93 ARG A O 1
ATOM 706 N N . SER A 1 94 ? 26.489 40.193 32.444 1.00 31.98 94 SER A N 1
ATOM 707 C CA . SER A 1 94 ? 27.892 39.963 32.003 1.00 31.98 94 SER A CA 1
ATOM 708 C C . SER A 1 94 ? 28.085 38.424 31.810 1.00 31.98 94 SER A C 1
ATOM 710 O O . SER A 1 94 ? 27.103 37.704 31.936 1.00 31.98 94 SER A O 1
ATOM 712 N N . SER A 1 95 ? 29.234 37.785 31.526 1.00 33.34 95 SER A N 1
ATOM 713 C CA . SER A 1 95 ? 30.662 38.162 31.379 1.00 33.34 95 SER A CA 1
ATOM 714 C C . SER A 1 95 ? 31.407 37.054 30.591 1.00 33.34 95 SER A C 1
ATOM 716 O O . SER A 1 95 ? 30.877 35.958 30.433 1.00 33.34 95 SER A O 1
ATOM 718 N N . SER A 1 96 ? 32.646 37.300 30.144 1.00 32.69 96 SER A N 1
ATOM 719 C CA . SER A 1 96 ? 33.508 36.340 29.424 1.00 32.69 96 SER A CA 1
ATOM 720 C C . SER A 1 96 ? 34.652 35.767 30.276 1.00 32.69 96 SER A C 1
ATOM 722 O O . SER A 1 96 ? 35.298 36.527 30.998 1.00 32.69 96 SER A O 1
ATOM 724 N N . SER A 1 97 ? 35.026 34.502 30.064 1.00 34.12 97 SER A N 1
ATOM 725 C CA . SER A 1 97 ? 36.401 34.028 30.292 1.00 34.12 97 SER A CA 1
ATOM 726 C C . SER A 1 97 ? 36.816 32.994 29.238 1.00 34.12 97 SER A C 1
ATOM 728 O O . SER A 1 97 ? 36.059 32.098 28.872 1.00 34.12 97 SER A O 1
ATOM 730 N N . THR A 1 98 ? 38.025 33.173 28.713 1.00 31.03 98 THR A N 1
ATOM 731 C CA . THR A 1 98 ? 38.614 32.382 27.627 1.00 31.03 98 THR A CA 1
ATOM 732 C C . THR A 1 98 ? 39.535 31.314 28.204 1.00 31.03 98 THR A C 1
ATOM 734 O O . THR A 1 98 ? 40.382 31.653 29.029 1.00 31.03 98 THR A O 1
ATOM 737 N N . THR A 1 99 ? 39.489 30.081 27.690 1.00 32.12 99 THR A N 1
ATOM 738 C CA . THR A 1 99 ? 40.625 29.157 27.839 1.00 32.12 99 THR A CA 1
ATOM 739 C C . THR A 1 99 ? 40.806 28.287 26.600 1.00 32.12 99 THR A C 1
ATOM 741 O O . THR A 1 99 ? 39.892 27.600 26.155 1.00 32.12 99 THR A O 1
ATOM 744 N N . THR A 1 100 ? 42.015 28.323 26.048 1.00 34.62 100 THR A N 1
ATOM 745 C CA . THR A 1 100 ? 42.414 27.642 24.812 1.00 34.62 100 THR A CA 1
ATOM 746 C C . THR A 1 100 ? 43.041 26.286 25.136 1.00 34.62 100 THR A C 1
ATOM 748 O O . THR A 1 100 ? 44.037 26.251 25.850 1.00 34.62 100 THR A O 1
ATOM 751 N N . THR A 1 101 ? 42.542 25.181 24.576 1.00 33.16 101 THR A N 1
ATOM 752 C CA . THR A 1 101 ? 43.306 23.918 24.449 1.00 33.16 101 THR A CA 1
ATOM 753 C C . THR A 1 101 ? 42.947 23.194 23.149 1.00 33.16 101 THR A C 1
ATOM 755 O O . THR A 1 101 ? 41.918 23.471 22.535 1.00 33.16 101 THR A O 1
ATOM 758 N N . ALA A 1 102 ? 43.870 22.358 22.669 1.00 32.28 102 ALA A N 1
ATOM 759 C CA . ALA A 1 102 ? 43.970 21.980 21.263 1.00 32.28 102 ALA A CA 1
ATOM 760 C C . ALA A 1 102 ? 43.383 20.600 20.907 1.00 32.28 102 ALA A C 1
ATOM 762 O O . ALA A 1 102 ? 43.109 19.756 21.753 1.00 32.28 102 ALA A O 1
ATOM 763 N N . ALA A 1 103 ? 43.242 20.420 19.595 1.00 33.41 103 ALA A N 1
ATOM 764 C CA . ALA A 1 103 ? 42.759 19.257 18.864 1.00 33.41 103 ALA A CA 1
ATOM 765 C C . ALA A 1 103 ? 43.243 17.869 19.325 1.00 33.41 103 ALA A C 1
ATOM 767 O O . ALA A 1 103 ? 44.421 17.670 19.611 1.00 33.41 103 ALA A O 1
ATOM 768 N N . VAL A 1 104 ? 42.373 16.872 19.123 1.00 32.91 104 VAL A N 1
ATOM 769 C CA . VAL A 1 104 ? 42.785 15.564 18.587 1.00 32.91 104 VAL A CA 1
ATOM 770 C C . VAL A 1 104 ? 41.773 15.131 17.521 1.00 32.91 104 VAL A C 1
ATOM 772 O O . VAL A 1 104 ? 40.604 14.910 17.825 1.00 32.91 104 VAL A O 1
ATOM 775 N N . ALA A 1 105 ? 42.208 15.023 16.265 1.00 33.94 105 ALA A N 1
ATOM 776 C CA . ALA A 1 105 ? 41.412 14.436 15.189 1.00 33.94 105 ALA A CA 1
ATOM 777 C C . ALA A 1 105 ? 41.822 12.968 15.008 1.00 33.94 105 ALA A C 1
ATOM 779 O O . ALA A 1 105 ? 42.987 12.677 14.736 1.00 33.94 105 ALA A O 1
ATOM 780 N N . THR A 1 106 ? 40.881 12.035 15.164 1.00 31.20 106 THR A N 1
ATOM 781 C CA . THR A 1 106 ? 41.155 10.601 15.003 1.00 31.20 106 THR A CA 1
ATOM 782 C C . THR A 1 106 ? 41.104 10.207 13.528 1.00 31.20 106 THR A C 1
ATOM 784 O O . THR A 1 106 ? 40.056 9.845 12.997 1.00 31.20 106 THR A O 1
ATOM 787 N N . SER A 1 107 ? 42.255 10.270 12.865 1.00 35.22 107 SER A N 1
ATOM 788 C CA . SER A 1 107 ? 42.442 9.770 11.500 1.00 35.22 107 SER A CA 1
ATOM 789 C C . SER A 1 107 ? 42.403 8.238 11.472 1.00 35.22 107 SER A C 1
ATOM 791 O O . SER A 1 107 ? 43.343 7.591 11.932 1.00 35.22 107 SER A O 1
ATOM 793 N N . SER A 1 108 ? 41.350 7.640 10.911 1.00 40.19 108 SER A N 1
ATOM 794 C CA . SER A 1 108 ? 41.303 6.199 10.637 1.00 40.19 108 SER A CA 1
ATOM 795 C C . SER A 1 108 ? 41.867 5.884 9.247 1.00 40.19 108 SER A C 1
ATOM 797 O O . SER A 1 108 ? 41.282 6.194 8.210 1.00 40.19 108 SER A O 1
ATOM 799 N N . SER A 1 109 ? 43.038 5.253 9.235 1.00 43.38 109 SER A N 1
ATOM 800 C CA . SER A 1 109 ? 43.755 4.834 8.030 1.00 43.38 109 SER A CA 1
ATOM 801 C C . SER A 1 109 ? 42.941 3.832 7.204 1.00 43.38 109 SER A C 1
ATOM 803 O O . SER A 1 109 ? 42.495 2.815 7.728 1.00 43.38 109 SER A O 1
ATOM 805 N N . SER A 1 110 ? 42.810 4.060 5.897 1.00 40.03 110 SER A N 1
ATOM 806 C CA . SER A 1 110 ? 42.352 3.046 4.936 1.00 40.03 110 SER A CA 1
ATOM 807 C C . SER A 1 110 ? 43.370 2.939 3.808 1.00 40.03 110 SER A C 1
ATOM 809 O O . SER A 1 110 ? 43.776 3.949 3.238 1.00 40.03 110 SER A O 1
ATOM 811 N N . ALA A 1 111 ? 43.841 1.719 3.547 1.00 38.66 111 ALA A N 1
ATOM 812 C CA . ALA A 1 111 ? 45.018 1.477 2.722 1.00 38.66 111 ALA A CA 1
ATOM 813 C C . ALA A 1 111 ? 44.780 1.791 1.236 1.00 38.66 111 ALA A C 1
ATOM 815 O O . ALA A 1 111 ? 43.847 1.283 0.613 1.00 38.66 111 ALA A O 1
ATOM 816 N N . THR A 1 112 ? 45.681 2.578 0.652 1.00 33.62 112 THR A N 1
ATOM 817 C CA . THR A 1 112 ? 45.694 2.878 -0.780 1.00 33.62 112 THR A CA 1
ATOM 818 C C . THR A 1 112 ? 46.142 1.652 -1.573 1.00 33.62 112 THR A C 1
ATOM 820 O O . THR A 1 112 ? 47.320 1.303 -1.563 1.00 33.62 112 THR A O 1
ATOM 823 N N . THR A 1 113 ? 45.231 1.022 -2.316 1.00 35.84 113 THR A N 1
ATOM 824 C CA . THR A 1 113 ? 45.601 0.198 -3.477 1.00 35.84 113 THR A CA 1
ATOM 825 C C . THR A 1 113 ? 45.261 0.971 -4.741 1.00 35.84 113 THR A C 1
ATOM 827 O O . THR A 1 113 ? 44.100 1.220 -5.053 1.00 35.84 113 THR A O 1
ATOM 830 N N . THR A 1 114 ? 46.303 1.393 -5.448 1.00 38.91 114 THR A N 1
ATOM 831 C CA . THR A 1 114 ? 46.230 2.119 -6.715 1.00 38.91 114 THR A CA 1
ATOM 832 C C . THR A 1 114 ? 45.564 1.270 -7.800 1.00 38.91 114 THR A C 1
ATOM 834 O O . THR A 1 114 ? 46.019 0.152 -8.022 1.00 38.91 114 THR A O 1
ATOM 837 N N . THR A 1 115 ? 44.567 1.807 -8.523 1.00 39.34 115 THR A N 1
ATOM 838 C CA . THR A 1 115 ? 44.456 1.783 -10.010 1.00 39.34 115 THR A CA 1
ATOM 839 C C . THR A 1 115 ? 43.130 2.399 -10.498 1.00 39.34 115 THR A C 1
ATOM 841 O O . THR A 1 115 ? 42.060 2.099 -9.980 1.00 39.34 115 THR A O 1
ATOM 844 N N . SER A 1 116 ? 43.221 3.176 -11.586 1.00 40.97 116 SER A N 1
ATOM 845 C CA . SER A 1 116 ? 42.153 3.742 -12.441 1.00 40.97 116 SER A CA 1
ATOM 846 C C . SER A 1 116 ? 41.368 4.977 -11.948 1.00 40.97 116 SER A C 1
ATOM 848 O O . SER A 1 116 ? 40.697 4.983 -10.922 1.00 40.97 116 SER A O 1
ATOM 850 N N . ASN A 1 117 ? 41.423 6.039 -12.764 1.00 51.56 117 ASN A N 1
ATOM 851 C CA . ASN A 1 117 ? 40.671 7.285 -12.602 1.00 51.56 117 ASN A CA 1
ATOM 852 C C . ASN A 1 117 ? 39.169 7.090 -12.872 1.00 51.56 117 ASN A C 1
ATOM 854 O O . ASN A 1 117 ? 38.776 6.928 -14.028 1.00 51.56 117 ASN A O 1
ATOM 858 N N . THR A 1 118 ? 38.312 7.279 -11.864 1.00 57.03 118 THR A N 1
ATOM 859 C CA . THR A 1 118 ? 36.923 7.721 -12.096 1.00 57.03 118 THR A CA 1
ATOM 860 C C . THR A 1 118 ? 36.485 8.747 -11.051 1.00 57.03 118 THR A C 1
ATOM 862 O O . THR A 1 118 ? 36.238 8.393 -9.901 1.00 57.03 118 THR A O 1
ATOM 865 N N . ASN A 1 119 ? 36.311 10.007 -11.466 1.00 69.69 119 ASN A N 1
ATOM 866 C CA . ASN A 1 119 ? 35.814 11.106 -10.624 1.00 69.69 119 ASN A CA 1
ATOM 867 C C . ASN A 1 119 ? 34.297 10.975 -10.376 1.00 69.69 119 ASN A C 1
ATOM 869 O O . ASN A 1 119 ? 33.494 11.731 -10.932 1.00 69.69 119 ASN A O 1
ATOM 873 N N . LYS A 1 120 ? 33.896 9.978 -9.582 1.00 77.50 120 LYS A N 1
ATOM 874 C CA . LYS A 1 120 ? 32.497 9.681 -9.248 1.00 77.50 120 LYS A CA 1
ATOM 875 C C . LYS A 1 120 ? 32.314 9.607 -7.735 1.00 77.50 120 LYS A C 1
ATOM 877 O O . LYS A 1 120 ? 33.058 8.900 -7.062 1.00 77.50 120 LYS A O 1
ATOM 882 N N . THR A 1 121 ? 31.295 10.279 -7.212 1.00 85.38 121 THR A N 1
ATOM 883 C CA . THR A 1 121 ? 30.850 10.135 -5.820 1.00 85.38 121 THR A CA 1
ATOM 884 C C . THR A 1 121 ? 29.625 9.231 -5.762 1.00 85.38 121 THR A C 1
ATOM 886 O O . THR A 1 121 ? 28.738 9.303 -6.610 1.00 85.38 121 THR A O 1
ATOM 889 N N . THR A 1 122 ? 29.561 8.358 -4.758 1.00 88.00 122 THR A N 1
ATOM 890 C CA . THR A 1 122 ? 28.420 7.453 -4.566 1.00 88.00 122 THR A CA 1
ATOM 891 C C . THR A 1 122 ? 27.470 8.019 -3.520 1.00 88.00 122 THR A C 1
ATOM 893 O O . THR A 1 122 ? 27.829 8.168 -2.353 1.00 88.00 122 THR A O 1
ATOM 896 N N . VAL A 1 123 ? 26.241 8.306 -3.939 1.00 90.50 123 VAL A N 1
ATOM 897 C CA . VAL A 1 123 ? 25.159 8.825 -3.099 1.00 90.50 123 VAL A CA 1
ATOM 898 C C . VAL A 1 123 ? 24.264 7.670 -2.647 1.00 90.50 123 VAL A C 1
ATOM 900 O O . VAL A 1 123 ? 23.864 6.827 -3.451 1.00 90.50 123 VAL A O 1
ATOM 903 N N . LYS A 1 124 ? 23.936 7.635 -1.351 1.00 91.56 124 LYS A N 1
ATOM 904 C CA . LYS A 1 124 ? 22.913 6.749 -0.772 1.00 91.56 124 LYS A CA 1
ATOM 905 C C . LYS A 1 124 ? 21.552 7.435 -0.850 1.00 91.56 124 LYS A C 1
ATOM 907 O O . LYS A 1 124 ? 21.430 8.578 -0.419 1.00 91.56 124 LYS A O 1
ATOM 912 N N . MET A 1 125 ? 20.524 6.747 -1.344 1.00 92.69 125 MET A N 1
ATOM 913 C CA . MET A 1 125 ? 19.166 7.304 -1.428 1.00 92.69 125 MET A CA 1
ATOM 914 C C . MET A 1 125 ? 18.074 6.245 -1.241 1.00 92.69 125 MET A C 1
ATOM 916 O O . MET A 1 125 ? 18.325 5.049 -1.397 1.00 92.69 125 MET A O 1
ATOM 920 N N . LYS A 1 126 ? 16.852 6.688 -0.908 1.00 94.38 126 LYS A N 1
ATOM 921 C CA . LYS A 1 126 ? 15.683 5.805 -0.781 1.00 94.38 126 LYS A CA 1
ATOM 922 C C . LYS A 1 126 ? 15.256 5.249 -2.142 1.00 94.38 126 LYS A C 1
ATOM 924 O O . LYS A 1 126 ? 15.145 6.006 -3.109 1.00 94.38 126 LYS A O 1
ATOM 929 N N . ASN A 1 127 ? 14.997 3.944 -2.189 1.00 95.88 127 ASN A N 1
ATOM 930 C CA . ASN A 1 127 ? 14.516 3.232 -3.371 1.00 95.88 127 ASN A CA 1
ATOM 931 C C . ASN A 1 127 ? 13.001 3.384 -3.553 1.00 95.88 127 ASN A C 1
ATOM 933 O O . ASN A 1 127 ? 12.544 3.795 -4.618 1.00 95.88 127 ASN A O 1
ATOM 937 N N . LEU A 1 128 ? 12.240 3.087 -2.495 1.00 96.69 128 LEU A N 1
ATOM 938 C CA . LEU A 1 128 ? 10.803 3.329 -2.429 1.00 96.69 128 LEU A CA 1
ATOM 939 C C . LEU A 1 128 ? 10.555 4.817 -2.165 1.00 96.69 128 LEU A C 1
ATOM 941 O O . LEU A 1 128 ? 11.106 5.390 -1.220 1.00 96.69 128 LEU A O 1
ATOM 945 N N . VAL A 1 129 ? 9.760 5.446 -3.028 1.00 95.31 129 VAL A N 1
ATOM 946 C CA . VAL A 1 129 ? 9.443 6.880 -2.980 1.00 95.31 129 VAL A CA 1
ATOM 947 C C . VAL A 1 129 ? 7.965 7.138 -3.267 1.00 95.31 129 VAL A C 1
ATOM 949 O O . VAL A 1 129 ? 7.299 6.327 -3.910 1.00 95.31 129 VAL A O 1
ATOM 952 N N . GLY A 1 130 ? 7.481 8.302 -2.831 1.00 94.25 130 GLY A N 1
ATOM 953 C CA . GLY A 1 130 ? 6.067 8.680 -2.859 1.00 94.25 130 GLY A CA 1
ATOM 954 C C . GLY A 1 130 ? 5.448 8.615 -1.460 1.00 94.25 130 GLY A C 1
ATOM 955 O O . GLY A 1 130 ? 6.146 8.796 -0.458 1.00 94.25 130 GLY A O 1
ATOM 956 N N . SER A 1 131 ? 4.146 8.365 -1.385 1.00 95.44 131 SER A N 1
ATOM 957 C CA . SER A 1 131 ? 3.383 8.219 -0.143 1.00 95.44 131 SER A CA 1
ATOM 958 C C . SER A 1 131 ? 3.556 6.821 0.462 1.00 95.44 131 SER A C 1
ATOM 960 O O . SER A 1 131 ? 2.682 5.966 0.347 1.00 95.44 131 SER A O 1
ATOM 962 N N . CYS A 1 132 ? 4.676 6.596 1.155 1.00 97.12 132 CYS A N 1
ATOM 963 C CA . CYS A 1 132 ? 4.948 5.346 1.883 1.00 97.12 132 CYS A CA 1
ATOM 964 C C . CYS A 1 132 ? 4.097 5.143 3.151 1.00 97.12 132 CYS A C 1
ATOM 966 O O . CYS A 1 132 ? 4.280 4.148 3.841 1.00 97.12 132 CYS A O 1
ATOM 968 N N . ILE A 1 133 ? 3.183 6.059 3.480 1.00 97.81 133 ILE A N 1
ATOM 969 C CA . ILE A 1 133 ? 2.248 5.942 4.605 1.00 97.81 133 ILE A CA 1
ATOM 970 C C . ILE A 1 133 ? 0.831 6.138 4.068 1.00 97.81 133 ILE A C 1
ATOM 972 O O . ILE A 1 133 ? 0.594 7.067 3.292 1.00 97.81 133 ILE A O 1
ATOM 976 N N . ALA A 1 134 ? -0.100 5.291 4.505 1.00 98.06 134 ALA A N 1
ATOM 977 C CA . ALA A 1 134 ? -1.523 5.423 4.222 1.00 98.06 134 ALA A CA 1
ATOM 978 C C . ALA A 1 134 ? -2.337 5.538 5.519 1.00 98.06 134 ALA A C 1
ATOM 980 O O . ALA A 1 134 ? -2.110 4.803 6.483 1.00 98.06 134 ALA A O 1
ATOM 981 N N . SER A 1 135 ? -3.324 6.432 5.501 1.00 97.25 135 SER A N 1
ATOM 982 C CA . SER A 1 135 ? -4.399 6.502 6.493 1.00 97.25 135 SER A CA 1
ATOM 983 C C . SER A 1 135 ? -5.568 5.594 6.079 1.00 97.25 135 SER A C 1
ATOM 985 O O . SER A 1 135 ? -5.752 5.341 4.883 1.00 97.25 135 SER A O 1
ATOM 987 N N . PRO A 1 136 ? -6.374 5.108 7.036 1.00 97.81 136 PRO A N 1
ATOM 988 C CA . PRO A 1 136 ? -7.530 4.271 6.756 1.00 97.81 136 PRO A CA 1
ATOM 989 C C . PRO A 1 136 ? -8.648 5.076 6.089 1.00 97.81 136 PRO A C 1
ATOM 991 O O . PRO A 1 136 ? -8.834 6.265 6.338 1.00 97.81 136 PRO A O 1
ATOM 994 N N . SER A 1 137 ? -9.436 4.408 5.255 1.00 97.81 137 SER A N 1
ATOM 995 C CA . SER A 1 137 ? -10.661 4.935 4.654 1.00 97.81 137 SER A CA 1
ATOM 996 C C . SER A 1 137 ? -11.768 3.892 4.771 1.00 97.81 137 SER A C 1
ATOM 998 O O . SER A 1 137 ? -11.585 2.746 4.357 1.00 97.81 137 SER A O 1
ATOM 1000 N N . LYS A 1 138 ? -12.921 4.276 5.329 1.00 98.25 138 LYS A N 1
ATOM 1001 C CA . LYS A 1 138 ? -14.121 3.429 5.338 1.00 98.25 138 LYS A CA 1
ATOM 1002 C C . LYS A 1 138 ? -14.786 3.528 3.961 1.00 98.25 138 LYS A C 1
ATOM 1004 O O . LYS A 1 138 ? -15.261 4.598 3.594 1.00 98.25 138 LYS A O 1
ATOM 1009 N N . LEU A 1 139 ? -14.753 2.442 3.190 1.00 98.56 139 LEU A N 1
ATOM 1010 C CA . LEU A 1 139 ? -15.203 2.384 1.791 1.00 98.56 139 LEU A CA 1
ATOM 1011 C C . LEU A 1 139 ? -16.054 1.135 1.557 1.00 98.56 139 LEU A C 1
ATOM 1013 O O . LEU A 1 139 ? -15.851 0.110 2.207 1.00 98.56 139 LEU A O 1
ATOM 1017 N N . TYR A 1 140 ? -16.962 1.202 0.591 1.00 98.62 140 TYR A N 1
ATOM 1018 C CA . TYR A 1 140 ? -17.701 0.053 0.076 1.00 98.62 140 TYR A CA 1
ATOM 1019 C C . TYR A 1 140 ? -16.916 -0.609 -1.065 1.00 98.62 140 TYR A C 1
ATOM 1021 O O . TYR A 1 140 ? -16.388 0.084 -1.940 1.00 98.62 140 TYR A O 1
ATOM 1029 N N . ASN A 1 141 ? -16.807 -1.939 -1.073 1.00 98.00 141 ASN A N 1
ATOM 1030 C CA . ASN A 1 141 ? -16.227 -2.670 -2.207 1.00 98.00 141 ASN A CA 1
ATOM 1031 C C . ASN A 1 141 ? -17.210 -2.762 -3.393 1.00 98.00 141 ASN A C 1
ATOM 1033 O O . ASN A 1 141 ? -18.278 -2.152 -3.404 1.00 98.00 141 ASN A O 1
ATOM 1037 N N . GLU A 1 142 ? -16.831 -3.498 -4.438 1.00 96.81 142 GLU A N 1
ATOM 1038 C CA . GLU A 1 142 ? -17.661 -3.703 -5.637 1.00 96.81 142 GLU A CA 1
ATOM 1039 C C . GLU A 1 142 ? -18.995 -4.398 -5.292 1.00 96.81 142 GLU A C 1
ATOM 1041 O O . GLU A 1 142 ? -20.001 -4.189 -5.967 1.00 96.81 142 GLU A O 1
ATOM 1046 N N . GLN A 1 143 ? -18.991 -5.189 -4.215 1.00 97.69 143 GLN A N 1
ATOM 1047 C CA . GLN A 1 143 ? -20.086 -5.998 -3.686 1.00 97.69 143 GLN A CA 1
ATOM 1048 C C . GLN A 1 143 ? -20.977 -5.228 -2.684 1.00 97.69 143 GLN A C 1
ATOM 1050 O O . GLN A 1 143 ? -21.867 -5.824 -2.086 1.00 97.69 143 GLN A O 1
ATOM 1055 N N . GLN A 1 144 ? -20.772 -3.911 -2.515 1.00 97.38 144 GLN A N 1
ATOM 1056 C CA . GLN A 1 144 ? -21.468 -3.049 -1.538 1.00 97.38 144 GLN A CA 1
ATOM 1057 C C . GLN A 1 144 ? -21.231 -3.423 -0.060 1.00 97.38 144 GLN A C 1
ATOM 1059 O O . GLN A 1 144 ? -21.988 -3.020 0.822 1.00 97.38 144 GLN A O 1
ATOM 1064 N N . GLU A 1 145 ? -20.146 -4.131 0.248 1.00 98.12 145 GLU A N 1
ATOM 1065 C CA . GLU A 1 145 ? -19.720 -4.400 1.621 1.00 98.12 145 GLU A CA 1
ATOM 1066 C C . GLU A 1 145 ? -18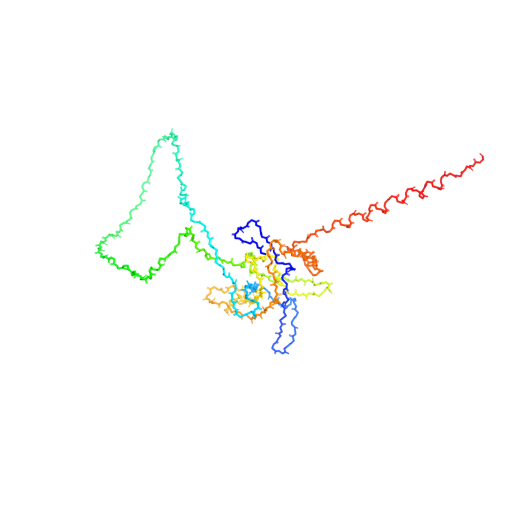.807 -3.279 2.123 1.00 98.12 145 GLU A C 1
ATOM 1068 O O . GLU A 1 145 ? -17.770 -2.977 1.518 1.00 98.12 145 GLU A O 1
ATOM 1073 N N . LEU A 1 146 ? -19.149 -2.692 3.271 1.00 98.56 146 LEU A N 1
ATOM 1074 C CA . LEU A 1 146 ? -18.279 -1.739 3.952 1.00 98.56 146 LEU A CA 1
ATOM 1075 C C . LEU A 1 146 ? -16.997 -2.434 4.444 1.00 98.56 146 LEU A C 1
ATOM 1077 O O . LEU A 1 146 ? -17.016 -3.570 4.920 1.00 98.56 146 LEU A O 1
ATOM 1081 N N . GLY A 1 147 ? -15.870 -1.733 4.383 1.00 98.56 147 GLY A N 1
ATOM 1082 C CA . GLY A 1 147 ? -14.607 -2.157 4.978 1.00 98.56 147 GLY A CA 1
ATOM 1083 C C . GLY A 1 147 ? -13.705 -0.970 5.295 1.00 98.56 147 GLY A C 1
ATOM 1084 O O . GLY A 1 147 ? -13.911 0.132 4.791 1.00 98.56 147 GLY A O 1
ATOM 1085 N N . ILE A 1 148 ? -12.697 -1.204 6.133 1.00 98.62 148 ILE A N 1
ATOM 1086 C CA . ILE A 1 148 ? -11.621 -0.244 6.397 1.00 98.62 148 ILE A CA 1
ATOM 1087 C C . ILE A 1 148 ? -10.465 -0.599 5.467 1.00 98.62 148 ILE A C 1
ATOM 1089 O O . ILE A 1 148 ? -9.940 -1.711 5.543 1.00 98.62 148 ILE A O 1
ATOM 1093 N N . TYR A 1 149 ? -10.081 0.329 4.595 1.00 98.69 149 TYR A N 1
ATOM 1094 C CA . TYR A 1 149 ? -9.062 0.104 3.576 1.00 98.69 149 TYR A CA 1
ATOM 1095 C C . TYR A 1 149 ? -7.912 1.105 3.669 1.00 98.69 149 TYR A C 1
ATOM 1097 O O . TYR A 1 149 ? -8.121 2.276 3.974 1.00 98.69 149 TYR A O 1
ATOM 1105 N N . PHE A 1 150 ? -6.708 0.647 3.337 1.00 98.56 150 PHE A N 1
ATOM 1106 C CA . PHE A 1 150 ? -5.517 1.478 3.156 1.00 98.56 150 PHE A CA 1
ATOM 1107 C C . PHE A 1 150 ? -5.103 1.409 1.685 1.00 98.56 150 PHE A C 1
ATOM 1109 O O . PHE A 1 150 ? -4.935 0.311 1.151 1.00 98.56 150 PHE A O 1
ATOM 1116 N N . VAL A 1 151 ? -4.969 2.559 1.017 1.00 98.06 151 VAL A N 1
ATOM 1117 C CA . VAL A 1 151 ? -4.751 2.633 -0.439 1.00 98.06 151 VAL A CA 1
ATOM 1118 C C . VAL A 1 151 ? -3.442 3.347 -0.759 1.00 98.06 151 VAL A C 1
ATOM 1120 O O . VAL A 1 151 ? -3.303 4.548 -0.534 1.00 98.06 151 VAL A O 1
ATOM 1123 N N . PHE A 1 152 ? -2.506 2.623 -1.365 1.00 97.75 152 PHE A N 1
ATOM 1124 C CA . PHE A 1 152 ? -1.180 3.116 -1.729 1.00 97.75 152 PHE A CA 1
ATOM 1125 C C . PHE A 1 152 ? -1.113 3.493 -3.216 1.00 97.75 152 PHE A C 1
ATOM 1127 O O . PHE A 1 152 ? -0.570 2.769 -4.048 1.00 97.75 152 PHE A O 1
ATOM 1134 N N . HIS A 1 153 ? -1.691 4.642 -3.574 1.00 94.69 153 HIS A N 1
ATOM 1135 C CA . HIS A 1 153 ? -1.793 5.082 -4.974 1.00 94.69 153 HIS A CA 1
ATOM 1136 C C . HIS A 1 153 ? -0.574 5.863 -5.514 1.00 94.69 153 HIS A C 1
ATOM 1138 O O . HIS A 1 153 ? -0.525 6.145 -6.710 1.00 94.69 153 HIS A O 1
ATOM 1144 N N . ASP A 1 154 ? 0.394 6.238 -4.668 1.00 94.62 154 ASP A N 1
ATOM 1145 C CA . ASP A 1 154 ? 1.654 6.900 -5.062 1.00 94.62 154 ASP A CA 1
ATOM 1146 C C . ASP A 1 154 ? 2.859 6.192 -4.421 1.00 94.62 154 ASP A C 1
ATOM 1148 O O . ASP A 1 154 ? 3.496 6.720 -3.518 1.00 94.62 154 ASP A O 1
ATOM 1152 N N . LEU A 1 155 ? 3.160 4.970 -4.867 1.00 96.31 155 LEU A N 1
ATOM 1153 C CA . LEU A 1 155 ? 4.412 4.270 -4.553 1.00 96.31 155 LEU A CA 1
ATOM 1154 C C . LEU A 1 155 ? 5.200 4.047 -5.837 1.00 96.31 155 LEU A C 1
ATOM 1156 O O . LEU A 1 155 ? 4.676 3.434 -6.758 1.00 96.31 155 LEU A O 1
ATOM 1160 N N . SER A 1 156 ? 6.452 4.490 -5.911 1.00 95.81 156 SER A N 1
ATOM 1161 C CA . SER A 1 156 ? 7.357 4.231 -7.042 1.00 95.81 156 SER A CA 1
ATOM 1162 C C . SER A 1 156 ? 8.679 3.633 -6.553 1.00 95.81 156 SER A C 1
ATOM 1164 O O . SER A 1 156 ? 9.140 3.964 -5.463 1.00 95.81 156 SER A O 1
ATOM 1166 N N . LEU A 1 157 ? 9.324 2.803 -7.381 1.00 96.31 157 LEU A N 1
ATOM 1167 C CA . LEU A 1 157 ? 10.677 2.285 -7.136 1.00 96.31 157 LEU A CA 1
ATOM 1168 C C . LEU A 1 157 ? 11.698 2.913 -8.083 1.00 96.31 157 LEU A C 1
ATOM 1170 O O . LEU A 1 157 ? 11.488 2.931 -9.303 1.00 96.31 157 LEU A O 1
ATOM 1174 N N . ARG A 1 158 ? 12.818 3.386 -7.531 1.00 94.81 158 ARG A N 1
ATOM 1175 C CA . ARG A 1 158 ? 13.913 3.996 -8.297 1.00 94.81 158 ARG A CA 1
ATOM 1176 C C . ARG A 1 158 ? 14.750 2.982 -9.064 1.00 94.81 158 ARG A C 1
ATOM 1178 O O . ARG A 1 158 ? 15.117 3.281 -10.198 1.00 94.81 158 ARG A O 1
ATOM 1185 N N . SER A 1 159 ? 15.031 1.814 -8.486 1.00 94.56 159 SER A N 1
ATOM 1186 C CA . SER A 1 159 ? 15.760 0.735 -9.161 1.00 94.56 159 SER A CA 1
ATOM 1187 C C . SER A 1 159 ? 14.830 -0.201 -9.935 1.00 94.56 159 SER A C 1
ATOM 1189 O O . SER A 1 159 ? 13.626 -0.278 -9.678 1.00 94.56 159 SER A O 1
ATOM 1191 N N . GLU A 1 160 ? 15.400 -0.931 -10.891 1.00 95.62 160 GLU A N 1
ATOM 1192 C CA . GLU A 1 160 ? 14.793 -2.167 -11.384 1.00 95.62 160 GLU A CA 1
ATOM 1193 C C . GLU A 1 160 ? 15.023 -3.331 -10.403 1.00 95.62 160 GLU A C 1
ATOM 1195 O O . GLU A 1 160 ? 15.780 -3.187 -9.438 1.00 95.62 160 GLU A O 1
ATOM 1200 N N . GLY A 1 161 ? 14.346 -4.460 -10.627 1.00 96.56 161 GLY A N 1
ATOM 1201 C CA . GLY A 1 161 ? 14.496 -5.685 -9.831 1.00 96.56 161 GLY A CA 1
ATOM 1202 C C . GLY A 1 161 ? 13.168 -6.348 -9.455 1.00 96.56 161 GLY A C 1
ATOM 1203 O O . GLY A 1 161 ? 12.099 -5.936 -9.913 1.00 96.56 161 GLY A O 1
ATOM 1204 N N . ARG A 1 162 ? 13.249 -7.383 -8.614 1.00 98.19 162 ARG A N 1
ATOM 1205 C CA . ARG A 1 162 ? 12.111 -8.121 -8.043 1.00 98.19 162 ARG A CA 1
ATOM 1206 C C . ARG A 1 162 ? 12.045 -7.853 -6.541 1.00 98.19 162 ARG A C 1
ATOM 1208 O O . ARG A 1 162 ? 13.059 -7.968 -5.857 1.00 98.19 162 ARG A O 1
ATOM 1215 N N . PHE A 1 163 ? 10.867 -7.478 -6.055 1.00 98.50 163 PHE A N 1
ATOM 1216 C CA . PHE A 1 163 ? 10.678 -6.942 -4.706 1.00 98.50 163 PHE A CA 1
ATOM 1217 C C . PHE A 1 163 ? 9.369 -7.425 -4.085 1.00 98.50 163 PHE A C 1
ATOM 1219 O O . PHE A 1 163 ? 8.453 -7.849 -4.796 1.00 98.50 163 PHE A O 1
ATOM 1226 N N . ARG A 1 164 ? 9.265 -7.285 -2.764 1.00 98.44 164 ARG A N 1
ATOM 1227 C CA . ARG A 1 164 ? 8.008 -7.337 -2.008 1.00 98.44 164 ARG A CA 1
ATOM 1228 C C . ARG A 1 164 ? 7.798 -6.021 -1.269 1.00 98.44 164 ARG A C 1
ATOM 1230 O O . ARG A 1 164 ? 8.756 -5.347 -0.897 1.00 98.44 164 ARG A O 1
ATOM 1237 N N . LEU A 1 165 ? 6.542 -5.656 -1.047 1.00 98.62 165 LEU A N 1
ATOM 1238 C CA . LEU A 1 165 ? 6.176 -4.592 -0.118 1.00 98.62 165 LEU A CA 1
ATOM 1239 C C . LEU A 1 165 ? 5.837 -5.221 1.232 1.00 98.62 165 LEU A C 1
ATOM 1241 O O . LEU A 1 165 ? 5.081 -6.191 1.277 1.00 98.62 165 LEU A O 1
ATOM 1245 N N . MET A 1 166 ? 6.379 -4.676 2.316 1.00 98.50 166 MET A N 1
ATOM 1246 C CA . MET A 1 166 ? 5.972 -5.005 3.680 1.00 98.50 166 MET A CA 1
ATOM 1247 C C . MET A 1 166 ? 5.120 -3.863 4.223 1.00 98.50 166 MET A C 1
ATOM 1249 O O . MET A 1 166 ? 5.518 -2.702 4.155 1.00 98.50 166 MET A O 1
ATOM 1253 N N . PHE A 1 167 ? 3.958 -4.201 4.765 1.00 98.62 167 PHE A N 1
ATOM 1254 C CA . PHE A 1 167 ? 2.996 -3.262 5.317 1.00 98.62 167 PHE A CA 1
ATOM 1255 C C . PHE A 1 167 ? 2.900 -3.462 6.825 1.00 98.62 167 PHE A C 1
ATOM 1257 O O . PHE A 1 167 ? 2.542 -4.550 7.275 1.00 98.62 167 PHE A O 1
ATOM 1264 N N . SER A 1 168 ? 3.195 -2.416 7.590 1.00 98.44 168 SER A N 1
ATOM 1265 C CA . SER A 1 168 ? 3.180 -2.420 9.055 1.00 98.44 168 SER A CA 1
ATOM 1266 C C . SER A 1 168 ? 2.042 -1.541 9.556 1.00 98.44 168 SER A C 1
ATOM 1268 O O . SER A 1 168 ? 2.089 -0.323 9.374 1.00 98.44 168 SER A O 1
ATOM 1270 N N . LEU A 1 169 ? 1.028 -2.145 10.178 1.00 98.62 169 LEU A N 1
ATOM 1271 C CA . LEU A 1 169 ? -0.035 -1.417 10.870 1.00 98.62 169 LEU A CA 1
ATOM 1272 C C . LEU A 1 169 ? 0.497 -0.923 12.215 1.00 98.62 169 LEU A C 1
ATOM 1274 O O . LEU A 1 169 ? 0.996 -1.720 13.009 1.00 98.62 169 LEU A O 1
ATOM 1278 N N . ILE A 1 170 ? 0.360 0.370 12.477 1.00 97.75 170 ILE A N 1
ATOM 1279 C CA . ILE A 1 170 ? 0.774 1.024 13.718 1.00 97.75 170 ILE A CA 1
ATOM 1280 C C . ILE A 1 170 ? -0.447 1.728 14.303 1.00 97.75 170 ILE A C 1
ATOM 1282 O O . ILE A 1 170 ? -1.178 2.414 13.583 1.00 97.75 170 ILE A O 1
ATOM 1286 N N . ASP A 1 171 ? -0.641 1.559 15.607 1.00 95.06 171 ASP A N 1
ATOM 1287 C CA . ASP A 1 171 ? -1.545 2.378 16.407 1.00 95.06 171 ASP A CA 1
ATOM 1288 C C . ASP A 1 171 ? -0.719 3.484 17.074 1.00 95.06 171 ASP A C 1
ATOM 1290 O O . ASP A 1 171 ? 0.212 3.199 17.831 1.00 95.06 171 ASP A O 1
ATOM 1294 N N . ILE A 1 172 ? -1.016 4.737 16.724 1.00 95.12 172 ILE A N 1
ATOM 1295 C CA . ILE A 1 172 ? -0.342 5.933 17.246 1.00 95.12 172 ILE A CA 1
ATOM 1296 C C . ILE A 1 172 ? -1.133 6.613 18.375 1.00 95.12 172 ILE A C 1
ATOM 1298 O O . ILE A 1 172 ? -0.825 7.756 18.722 1.00 95.12 172 ILE A O 1
ATOM 1302 N N . SER A 1 173 ? -2.146 5.955 18.945 1.00 93.75 173 SER A N 1
ATOM 1303 C CA . SER A 1 173 ? -2.865 6.461 20.118 1.00 93.75 173 SER A CA 1
ATOM 1304 C C . SER A 1 173 ? -1.981 6.448 21.371 1.00 93.75 173 SER A C 1
ATOM 1306 O O . SER A 1 173 ? -1.060 5.638 21.522 1.00 93.75 173 SER A O 1
ATOM 1308 N N . SER A 1 174 ? -2.219 7.399 22.272 1.00 92.62 174 SER A N 1
ATOM 1309 C CA . SER A 1 174 ? -1.493 7.504 23.535 1.00 92.62 174 SER A CA 1
ATOM 1310 C C . SER A 1 174 ? -1.907 6.381 24.493 1.00 92.62 174 SER A C 1
ATOM 1312 O O . SER A 1 174 ? -3.106 6.204 24.717 1.00 92.62 174 SER A O 1
ATOM 1314 N N . PRO A 1 175 ? -0.953 5.681 25.140 1.00 87.50 175 PRO A N 1
ATOM 1315 C CA . PRO A 1 175 ? -1.268 4.661 26.144 1.00 87.50 175 PRO A CA 1
ATOM 1316 C C . PRO A 1 175 ? -2.097 5.185 27.327 1.00 87.50 175 PRO A C 1
ATOM 1318 O O . PRO A 1 175 ? -2.849 4.423 27.927 1.00 87.50 175 PRO A O 1
ATOM 1321 N N . ASP A 1 176 ? -1.964 6.477 27.649 1.00 88.44 176 ASP A N 1
ATOM 1322 C CA . ASP A 1 176 ? -2.685 7.128 28.751 1.00 88.44 176 ASP A CA 1
ATOM 1323 C C . ASP A 1 176 ? -4.095 7.602 28.343 1.00 88.44 176 ASP A C 1
ATOM 1325 O O . ASP A 1 176 ? -4.976 7.730 29.190 1.00 88.44 176 ASP A O 1
ATOM 1329 N N . ASP A 1 177 ? -4.301 7.909 27.056 1.00 87.06 177 ASP A N 1
ATOM 1330 C CA . ASP A 1 177 ? -5.566 8.413 26.514 1.00 87.06 177 ASP A CA 1
ATOM 1331 C C . ASP A 1 177 ? -5.717 8.059 25.028 1.00 87.06 177 ASP A C 1
ATOM 1333 O O . ASP A 1 177 ? -5.161 8.721 24.146 1.00 87.06 177 ASP A O 1
ATOM 1337 N N . SER A 1 178 ? -6.576 7.073 24.770 1.00 82.81 178 SER A N 1
ATOM 1338 C CA . SER A 1 178 ? -6.994 6.604 23.440 1.00 82.81 178 SER A CA 1
ATOM 1339 C C . SER A 1 178 ? -7.507 7.684 22.471 1.00 82.81 178 SER A C 1
ATOM 1341 O O . SER A 1 178 ? -7.644 7.398 21.286 1.00 82.81 178 SER A O 1
ATOM 1343 N N . LYS A 1 179 ? -7.809 8.905 22.940 1.00 88.75 179 LYS A N 1
ATOM 1344 C CA . LYS A 1 179 ? -8.270 10.039 22.116 1.00 88.75 179 LYS A CA 1
ATOM 1345 C C . LYS A 1 179 ? -7.163 11.036 21.761 1.00 88.75 179 LYS A C 1
ATOM 1347 O O . LYS A 1 179 ? -7.441 12.060 21.135 1.00 88.75 179 LYS A O 1
ATOM 1352 N N . SER A 1 180 ? -5.919 10.750 22.134 1.00 92.56 180 SER A N 1
ATOM 1353 C CA . SER A 1 180 ? -4.754 11.595 21.867 1.00 92.56 180 SER A CA 1
ATOM 1354 C C . SER A 1 180 ? -3.652 10.820 21.141 1.00 92.56 180 SER A C 1
ATOM 1356 O O . SER A 1 180 ? -3.591 9.595 21.207 1.00 92.56 180 SER A O 1
ATOM 1358 N N . VAL A 1 181 ? -2.768 11.529 20.435 1.00 93.00 181 VAL A N 1
ATOM 1359 C CA . VAL A 1 181 ? -1.608 10.922 19.759 1.00 93.00 181 VAL A CA 1
ATOM 1360 C C . VAL A 1 181 ? -0.482 10.683 20.766 1.00 93.00 181 VAL A C 1
ATOM 1362 O O . VAL A 1 181 ? -0.175 11.559 21.577 1.00 93.00 181 VAL A O 1
ATOM 1365 N N . ASN A 1 182 ? 0.181 9.530 20.687 1.00 93.38 182 ASN A N 1
ATOM 1366 C CA . ASN A 1 182 ? 1.366 9.241 21.485 1.00 93.38 182 ASN A CA 1
ATOM 1367 C C . ASN A 1 182 ? 2.539 10.156 21.093 1.00 93.38 182 ASN A C 1
ATOM 1369 O O . ASN A 1 182 ? 3.036 10.117 19.969 1.00 93.38 182 ASN A O 1
ATOM 1373 N N . THR A 1 183 ? 3.009 10.952 22.051 1.00 92.44 183 THR A N 1
ATOM 1374 C CA . THR A 1 183 ? 4.194 11.818 21.926 1.00 92.44 183 THR A CA 1
ATOM 1375 C C . THR A 1 183 ? 5.300 11.473 22.927 1.00 92.44 183 THR A C 1
ATOM 1377 O O . THR A 1 183 ? 6.360 12.098 22.906 1.00 92.44 183 THR A O 1
ATOM 1380 N N . LYS A 1 184 ? 5.067 10.495 23.816 1.00 91.62 184 LYS A N 1
ATOM 1381 C CA . LYS A 1 184 ? 5.943 10.170 24.956 1.00 91.62 184 LYS A CA 1
ATOM 1382 C C . LYS A 1 184 ? 6.810 8.935 24.717 1.00 91.62 184 LYS A C 1
ATOM 1384 O O . LYS A 1 184 ? 7.868 8.810 25.329 1.00 91.62 184 LYS A O 1
ATOM 1389 N N . SER A 1 185 ? 6.360 8.007 23.875 1.00 91.12 185 SER A N 1
ATOM 1390 C CA . SER A 1 185 ? 7.032 6.731 23.627 1.00 91.12 185 SER A CA 1
ATOM 1391 C C . SER A 1 185 ? 6.926 6.294 22.164 1.00 91.12 185 SER A C 1
ATOM 1393 O O . SER A 1 185 ? 6.218 6.891 21.355 1.00 91.12 185 SER A O 1
ATOM 1395 N N . ILE A 1 186 ? 7.664 5.241 21.812 1.00 89.88 186 ILE A N 1
ATOM 1396 C CA . ILE A 1 186 ? 7.596 4.622 20.487 1.00 89.88 186 ILE A CA 1
ATOM 1397 C C . ILE A 1 186 ? 6.248 3.899 20.353 1.00 89.88 186 ILE A C 1
ATOM 1399 O O . ILE A 1 186 ? 5.886 3.091 21.204 1.00 89.88 186 ILE A O 1
ATOM 1403 N N . SER A 1 187 ? 5.512 4.182 19.277 1.00 92.69 187 SER A N 1
ATOM 1404 C CA . SER A 1 187 ? 4.265 3.484 18.938 1.00 92.69 187 SER A CA 1
ATOM 1405 C C . SER A 1 187 ? 4.544 2.057 18.452 1.00 92.69 187 SER A C 1
ATOM 1407 O O . SER A 1 187 ? 5.510 1.822 17.723 1.00 92.69 187 SER A O 1
ATOM 1409 N N . HIS A 1 188 ? 3.705 1.096 18.840 1.00 88.00 188 HIS A N 1
ATOM 1410 C CA . HIS A 1 188 ? 3.924 -0.319 18.532 1.00 88.00 188 HIS A CA 1
ATOM 1411 C C . HIS A 1 188 ? 3.318 -0.732 17.182 1.00 88.00 188 HIS A C 1
ATOM 1413 O O . HIS A 1 188 ? 2.248 -0.271 16.783 1.00 88.00 188 HIS A O 1
ATOM 1419 N N . ILE A 1 189 ? 3.993 -1.657 16.493 1.00 96.31 189 ILE A N 1
ATOM 1420 C CA . ILE A 1 189 ? 3.441 -2.339 15.318 1.00 96.31 189 ILE A CA 1
ATOM 1421 C C . ILE A 1 189 ? 2.405 -3.356 15.809 1.00 96.31 189 ILE A C 1
ATOM 1423 O O . ILE A 1 189 ? 2.742 -4.283 16.542 1.00 96.31 189 ILE A O 1
ATOM 1427 N N . VAL A 1 190 ? 1.153 -3.178 15.391 1.00 96.06 190 VAL A N 1
ATOM 1428 C CA . VAL A 1 190 ? 0.013 -4.041 15.739 1.00 96.06 190 VAL A CA 1
ATOM 1429 C C . VAL A 1 190 ? 0.073 -5.352 14.957 1.00 96.06 190 VAL A C 1
ATOM 1431 O O . VAL A 1 190 ? -0.150 -6.429 15.504 1.00 96.06 190 VAL A O 1
ATOM 1434 N N . THR A 1 191 ? 0.361 -5.270 13.657 1.00 97.69 191 THR A N 1
ATOM 1435 C CA . THR A 1 191 ? 0.521 -6.435 12.782 1.00 97.69 191 THR A CA 1
ATOM 1436 C C . THR A 1 191 ? 1.264 -6.053 11.502 1.00 97.69 191 THR A C 1
ATOM 1438 O O . THR A 1 191 ? 1.344 -4.872 11.149 1.00 97.69 191 THR A O 1
ATOM 1441 N N . THR A 1 192 ? 1.789 -7.049 10.791 1.00 98.00 192 THR A N 1
ATOM 1442 C CA . THR A 1 192 ? 2.439 -6.879 9.490 1.00 98.00 192 THR A CA 1
ATOM 1443 C C . THR A 1 192 ? 1.857 -7.829 8.449 1.00 98.00 192 THR A C 1
ATOM 1445 O O . THR A 1 192 ? 1.330 -8.895 8.764 1.00 98.00 192 THR A O 1
ATOM 1448 N N . THR A 1 193 ? 1.961 -7.450 7.179 1.00 97.88 193 THR A N 1
ATOM 1449 C CA . THR A 1 193 ? 1.693 -8.344 6.048 1.00 97.88 193 THR A CA 1
ATOM 1450 C C . THR A 1 193 ? 2.599 -7.993 4.871 1.00 97.88 193 THR A C 1
ATOM 1452 O O . THR A 1 193 ? 3.132 -6.884 4.805 1.00 97.88 193 THR A O 1
ATOM 1455 N N . THR A 1 194 ? 2.812 -8.927 3.950 1.00 98.06 194 THR A N 1
ATOM 1456 C CA . THR A 1 194 ? 3.691 -8.750 2.788 1.00 98.06 194 THR A CA 1
ATOM 1457 C C . THR A 1 194 ? 2.931 -8.971 1.487 1.00 98.06 194 THR A C 1
ATOM 1459 O O . THR A 1 194 ? 2.014 -9.786 1.414 1.00 98.06 194 THR A O 1
ATOM 1462 N N . SER A 1 195 ? 3.303 -8.231 0.442 1.00 98.56 195 SER A N 1
ATOM 1463 C CA . SER A 1 195 ? 2.788 -8.463 -0.905 1.00 98.56 195 SER A CA 1
ATOM 1464 C C . SER A 1 195 ? 3.399 -9.714 -1.533 1.00 98.56 195 SER A C 1
ATOM 1466 O O . SER A 1 195 ? 4.492 -10.161 -1.164 1.00 98.56 195 SER A O 1
ATOM 1468 N N . ASP A 1 196 ? 2.756 -10.190 -2.595 1.00 98.19 196 ASP A N 1
ATOM 1469 C CA . ASP A 1 196 ? 3.406 -11.019 -3.605 1.00 98.19 196 ASP A CA 1
ATOM 1470 C C . ASP A 1 196 ? 4.628 -10.322 -4.226 1.00 98.19 196 ASP A C 1
ATOM 1472 O O . ASP A 1 196 ? 4.797 -9.099 -4.131 1.00 98.19 196 ASP A O 1
ATOM 1476 N N . VAL A 1 197 ? 5.492 -11.113 -4.869 1.00 98.44 197 VAL A N 1
ATOM 1477 C CA . VAL A 1 197 ? 6.648 -10.586 -5.605 1.00 98.44 197 VAL A CA 1
ATOM 1478 C C . VAL A 1 197 ? 6.162 -9.835 -6.838 1.00 98.44 197 VAL A C 1
ATOM 1480 O O . VAL A 1 197 ? 5.430 -10.381 -7.663 1.00 98.44 197 VAL A O 1
ATOM 1483 N N . PHE A 1 198 ? 6.638 -8.607 -7.013 1.00 97.62 198 PHE A N 1
ATOM 1484 C CA . PHE A 1 198 ? 6.403 -7.805 -8.210 1.00 97.62 198 PHE A CA 1
ATOM 1485 C C . PHE A 1 198 ? 7.732 -7.363 -8.831 1.00 97.62 198 PHE A C 1
ATOM 1487 O O . PHE A 1 198 ? 8.780 -7.370 -8.184 1.00 97.62 198 PHE A O 1
ATOM 1494 N N . THR A 1 199 ? 7.701 -7.005 -10.117 1.00 97.69 199 THR A N 1
ATOM 1495 C CA . THR A 1 199 ? 8.901 -6.626 -10.879 1.00 97.69 199 THR A CA 1
ATOM 1496 C C . THR A 1 199 ? 8.871 -5.147 -11.248 1.00 97.69 199 THR A C 1
ATOM 1498 O O . THR A 1 199 ? 7.945 -4.671 -11.907 1.00 97.69 199 THR A O 1
ATOM 1501 N N . ALA A 1 200 ? 9.920 -4.419 -10.874 1.00 97.00 200 ALA A N 1
ATOM 1502 C CA . ALA A 1 200 ? 10.197 -3.088 -11.385 1.00 97.00 200 ALA A CA 1
ATOM 1503 C C . ALA A 1 200 ? 11.036 -3.207 -12.666 1.00 97.00 200 ALA A C 1
ATOM 1505 O O . ALA A 1 200 ? 12.233 -3.455 -12.609 1.00 97.00 200 ALA A O 1
ATOM 1506 N N . PHE A 1 201 ? 10.420 -3.004 -13.830 1.00 96.06 201 PHE A N 1
ATOM 1507 C CA . PHE A 1 201 ? 11.110 -3.068 -15.128 1.00 96.06 201 PHE A CA 1
ATOM 1508 C C . PHE A 1 201 ? 11.840 -1.762 -15.480 1.00 96.06 201 PHE A C 1
ATOM 1510 O O . PHE A 1 201 ? 11.392 -0.677 -15.082 1.00 96.06 201 PHE A O 1
ATOM 1517 N N . THR A 1 202 ? 12.898 -1.849 -16.298 1.00 94.69 202 THR A N 1
ATOM 1518 C CA . THR A 1 202 ? 13.412 -0.711 -17.089 1.00 94.69 202 THR A CA 1
ATOM 1519 C C . THR A 1 202 ? 12.355 -0.187 -18.064 1.00 94.69 202 THR A C 1
ATOM 1521 O O . THR A 1 202 ? 11.396 -0.884 -18.387 1.00 94.69 202 THR A O 1
ATOM 1524 N N . ALA A 1 203 ? 12.562 1.013 -18.614 1.00 90.62 203 ALA A N 1
ATOM 1525 C CA . ALA A 1 203 ? 11.701 1.549 -19.671 1.00 90.62 203 ALA A CA 1
ATOM 1526 C C . ALA A 1 203 ? 11.649 0.655 -20.930 1.00 90.62 203 ALA A C 1
ATOM 1528 O O . ALA A 1 203 ? 10.605 0.578 -21.570 1.00 90.62 203 ALA A O 1
ATOM 1529 N N . LYS A 1 204 ? 12.746 -0.044 -21.267 1.00 93.56 204 LYS A N 1
ATOM 1530 C CA . LYS A 1 204 ? 12.825 -0.941 -22.435 1.00 93.56 204 LYS A CA 1
ATOM 1531 C C . LYS A 1 204 ? 12.014 -2.226 -22.243 1.00 93.56 204 LYS A C 1
ATOM 1533 O O . LYS A 1 204 ? 11.405 -2.704 -23.192 1.00 93.56 204 LYS A O 1
ATOM 1538 N N . ASN A 1 205 ? 12.017 -2.771 -21.027 1.00 93.81 205 ASN A N 1
ATOM 1539 C CA . ASN A 1 205 ? 11.404 -4.064 -20.713 1.00 93.81 205 ASN A CA 1
ATOM 1540 C C . ASN A 1 205 ? 10.014 -3.918 -20.066 1.00 93.81 205 ASN A C 1
ATOM 1542 O O . ASN A 1 205 ? 9.473 -4.894 -19.554 1.00 93.81 205 ASN A O 1
ATOM 1546 N N . PHE A 1 206 ? 9.448 -2.708 -20.026 1.00 93.62 206 PHE A N 1
ATOM 1547 C CA . PHE A 1 206 ? 8.168 -2.453 -19.374 1.00 93.62 206 PHE A CA 1
ATOM 1548 C C . PHE A 1 206 ? 7.002 -3.000 -20.220 1.00 93.62 206 PHE A C 1
ATOM 1550 O O . PHE A 1 206 ? 6.791 -2.507 -21.328 1.00 93.62 206 PHE A O 1
ATOM 1557 N N . PRO A 1 207 ? 6.199 -3.959 -19.714 1.00 94.00 207 PRO A N 1
ATOM 1558 C CA . PRO A 1 207 ? 5.136 -4.609 -20.493 1.00 94.00 207 PRO A CA 1
ATOM 1559 C C . PRO A 1 207 ? 3.898 -3.723 -20.730 1.00 94.00 207 PRO A C 1
ATOM 1561 O O . PRO A 1 207 ? 2.954 -4.146 -21.391 1.00 94.00 207 PRO A O 1
ATOM 1564 N N . GLY A 1 208 ? 3.883 -2.502 -20.187 1.00 90.38 208 GLY A N 1
ATOM 1565 C CA . GLY A 1 208 ? 2.731 -1.605 -20.185 1.00 90.38 208 GLY A CA 1
ATOM 1566 C C . GLY A 1 208 ? 2.084 -1.481 -18.804 1.00 90.38 208 GLY A C 1
ATOM 1567 O O . GLY A 1 208 ? 2.385 -2.226 -17.875 1.00 90.38 208 GLY A O 1
ATOM 1568 N N . VAL A 1 209 ? 1.207 -0.486 -18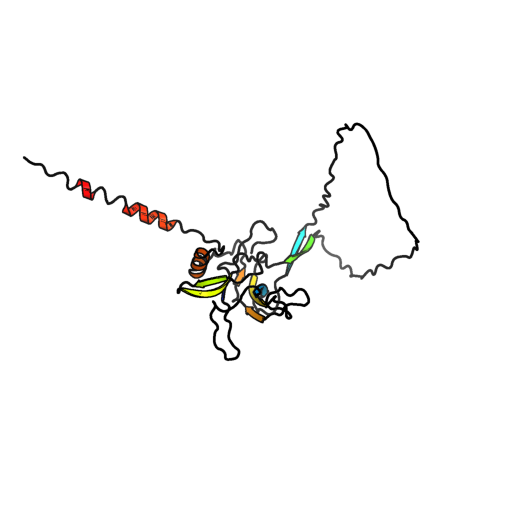.659 1.00 87.44 209 VAL A N 1
ATOM 1569 C CA . VAL A 1 209 ? 0.458 -0.236 -17.417 1.00 87.44 209 VAL A CA 1
ATOM 1570 C C . VAL A 1 209 ? -0.753 -1.167 -17.366 1.00 87.44 209 VAL A C 1
ATOM 1572 O O . VAL A 1 209 ? -1.490 -1.264 -18.350 1.00 87.44 209 VAL A O 1
ATOM 1575 N N . VAL A 1 210 ? -0.986 -1.811 -16.221 1.00 88.88 210 VAL A N 1
ATOM 1576 C CA . VAL A 1 210 ? -2.159 -2.671 -16.006 1.00 88.88 210 VAL A CA 1
ATOM 1577 C C . VAL A 1 210 ? -3.438 -1.812 -16.033 1.00 88.88 210 VAL A C 1
ATOM 1579 O O . VAL A 1 210 ? -3.449 -0.726 -15.444 1.00 88.88 210 VAL A O 1
ATOM 1582 N N . PRO A 1 211 ? -4.528 -2.248 -16.696 1.00 90.00 211 PRO A N 1
ATOM 1583 C CA . PRO A 1 211 ? -5.807 -1.541 -16.643 1.00 90.00 211 PRO A CA 1
ATOM 1584 C C . PRO A 1 211 ? -6.311 -1.352 -15.198 1.00 90.00 211 PRO A C 1
ATOM 1586 O O . PRO A 1 211 ? -6.101 -2.238 -14.366 1.00 90.00 211 PRO A O 1
ATOM 1589 N N . PRO A 1 212 ? -7.005 -0.243 -14.868 1.00 91.06 212 PRO A N 1
ATOM 1590 C CA . PRO A 1 212 ? -7.544 -0.033 -13.525 1.00 91.06 212 PRO A CA 1
ATOM 1591 C C . PRO A 1 212 ? -8.495 -1.163 -13.110 1.00 91.06 212 PRO A C 1
ATOM 1593 O O . PRO A 1 212 ? -9.499 -1.404 -13.785 1.00 91.06 212 PRO A O 1
ATOM 1596 N N . THR A 1 213 ? -8.213 -1.827 -11.985 1.00 95.19 213 THR A N 1
ATOM 1597 C CA . THR A 1 213 ? -9.074 -2.900 -11.456 1.00 95.19 213 THR A CA 1
ATOM 1598 C C . THR A 1 213 ? -10.465 -2.369 -11.105 1.00 95.19 213 THR A C 1
ATOM 1600 O O . THR A 1 213 ? -10.625 -1.181 -10.814 1.00 95.19 213 THR A O 1
ATOM 1603 N N . GLN A 1 214 ? -11.478 -3.240 -11.105 1.00 96.06 214 GLN A N 1
ATOM 1604 C CA . GLN A 1 214 ? -12.842 -2.863 -10.716 1.00 96.06 214 GLN A CA 1
ATOM 1605 C C . GLN A 1 214 ? -12.864 -2.219 -9.312 1.00 96.06 214 GLN A C 1
ATOM 1607 O O . GLN A 1 214 ? -13.428 -1.136 -9.158 1.00 96.06 214 GLN A O 1
ATOM 1612 N N . LEU A 1 215 ? -12.126 -2.774 -8.344 1.00 96.81 215 LEU A N 1
ATOM 1613 C CA . LEU A 1 215 ? -11.972 -2.224 -6.994 1.00 96.81 215 LEU A CA 1
ATOM 1614 C C . LEU A 1 215 ? -11.322 -0.834 -6.995 1.00 96.81 215 LEU A C 1
ATOM 1616 O O . LEU A 1 215 ? -11.823 0.080 -6.343 1.00 96.81 215 LEU A O 1
ATOM 1620 N N . SER A 1 216 ? -10.266 -0.636 -7.794 1.00 96.06 216 SER A N 1
ATOM 1621 C CA . SER A 1 216 ? -9.638 0.684 -7.973 1.00 96.06 216 SER A CA 1
ATOM 1622 C C . SER A 1 216 ? -10.634 1.709 -8.525 1.00 96.06 216 SER A C 1
ATOM 1624 O O . SER A 1 216 ? -10.673 2.852 -8.075 1.00 96.06 216 SER A O 1
ATOM 1626 N N . GLN A 1 217 ? -11.475 1.308 -9.482 1.00 95.62 217 GLN A N 1
ATOM 1627 C CA . GLN A 1 217 ? -12.525 2.170 -10.029 1.00 95.62 217 GLN A CA 1
ATOM 1628 C C . GLN A 1 217 ? -13.653 2.419 -9.014 1.00 95.62 217 GLN A C 1
ATOM 1630 O O . GLN A 1 217 ? -14.202 3.520 -8.976 1.00 95.62 217 GLN A O 1
ATOM 1635 N N . CYS A 1 218 ? -13.998 1.428 -8.189 1.00 97.00 218 CYS A N 1
ATOM 1636 C CA . CYS A 1 218 ? -14.999 1.555 -7.129 1.00 97.00 218 CYS A CA 1
ATOM 1637 C C . CYS A 1 218 ? -14.554 2.560 -6.056 1.00 97.00 218 CYS A C 1
ATOM 1639 O O . CYS A 1 218 ? -15.319 3.445 -5.672 1.00 97.00 218 CYS A O 1
ATOM 1641 N N . PHE A 1 219 ? -13.294 2.484 -5.627 1.00 97.75 219 PHE A N 1
ATOM 1642 C CA . PHE A 1 219 ? -12.727 3.399 -4.636 1.00 97.75 219 PHE A CA 1
ATOM 1643 C C . PHE A 1 219 ? -12.500 4.804 -5.209 1.00 97.75 219 PHE A C 1
ATOM 1645 O O . PHE A 1 219 ? -12.761 5.793 -4.526 1.00 97.75 219 PHE A O 1
ATOM 1652 N N . ALA A 1 220 ? -12.122 4.920 -6.487 1.00 96.12 220 ALA A N 1
ATOM 1653 C CA . ALA A 1 220 ? -12.040 6.217 -7.161 1.00 96.12 220 ALA A CA 1
ATOM 1654 C C . ALA A 1 220 ? -13.396 6.948 -7.212 1.00 96.12 220 ALA A C 1
ATOM 1656 O O . ALA A 1 220 ?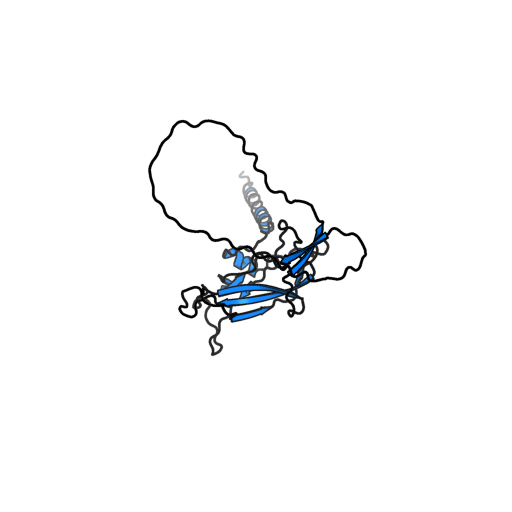 -13.458 8.155 -6.983 1.00 96.12 220 ALA A O 1
ATOM 1657 N N . LYS A 1 221 ? -14.503 6.221 -7.439 1.00 96.56 221 LYS A N 1
ATOM 1658 C CA . LYS A 1 221 ? -15.872 6.778 -7.384 1.00 96.56 221 LYS A CA 1
ATOM 1659 C C . LYS A 1 221 ? -16.269 7.279 -5.988 1.00 96.56 221 LYS A C 1
ATOM 1661 O O . LYS A 1 221 ? -17.136 8.137 -5.893 1.00 96.56 221 LYS A O 1
ATOM 1666 N N . GLN A 1 222 ? -15.626 6.776 -4.934 1.00 97.44 222 GLN A N 1
ATOM 1667 C CA . GLN A 1 222 ? -15.825 7.189 -3.538 1.00 97.44 222 GLN A CA 1
ATOM 1668 C C . GLN A 1 222 ? -14.844 8.291 -3.089 1.00 97.44 222 GLN A C 1
ATOM 1670 O O . GLN A 1 222 ? -14.768 8.609 -1.907 1.00 97.44 222 GLN A O 1
ATOM 1675 N N . GLY A 1 223 ? -14.095 8.894 -4.021 1.00 95.62 223 GLY A N 1
ATOM 1676 C CA . GLY A 1 223 ? -13.222 10.043 -3.754 1.00 95.62 223 GLY A CA 1
ATOM 1677 C C . GLY A 1 223 ? -11.756 9.706 -3.463 1.00 95.62 223 GLY A C 1
ATOM 1678 O O . GLY A 1 223 ? -10.951 10.625 -3.291 1.00 95.62 223 GLY A O 1
ATOM 1679 N N . VAL A 1 224 ? -11.364 8.426 -3.460 1.00 95.50 224 VAL A N 1
ATOM 1680 C CA . VAL A 1 224 ? -9.947 8.047 -3.331 1.00 95.50 224 VAL A CA 1
ATOM 1681 C C . VAL A 1 224 ? -9.186 8.478 -4.588 1.00 95.50 224 VAL A C 1
ATOM 1683 O O . VAL A 1 224 ? -9.606 8.196 -5.709 1.00 95.50 224 VAL A O 1
ATOM 1686 N N . LYS A 1 225 ? -8.038 9.146 -4.426 1.00 90.94 225 LYS A N 1
ATOM 1687 C CA . LYS A 1 225 ? -7.273 9.786 -5.518 1.00 90.94 225 LYS A CA 1
ATOM 1688 C C . LYS A 1 225 ? -6.456 8.801 -6.375 1.00 90.94 225 LYS A C 1
ATOM 1690 O O . LYS A 1 225 ? -5.292 9.048 -6.681 1.00 90.94 225 LYS A O 1
ATOM 1695 N N . ILE A 1 226 ? -7.061 7.688 -6.788 1.00 88.81 226 ILE A N 1
ATOM 1696 C CA . ILE A 1 226 ? -6.444 6.723 -7.705 1.00 88.81 226 ILE A CA 1
ATOM 1697 C C . ILE A 1 226 ? -6.463 7.302 -9.135 1.00 88.81 226 ILE A C 1
ATOM 1699 O O . ILE A 1 226 ? -7.535 7.687 -9.609 1.00 88.81 226 ILE A O 1
ATOM 1703 N N . PRO A 1 227 ? -5.329 7.341 -9.866 1.00 78.50 227 PRO A N 1
ATOM 1704 C CA . PRO A 1 227 ? -5.288 7.813 -11.252 1.00 78.50 227 PRO A CA 1
ATOM 1705 C C . PRO A 1 227 ? -6.073 6.918 -12.232 1.00 78.50 227 PRO A C 1
ATOM 1707 O O . PRO A 1 227 ? -5.521 6.045 -12.902 1.00 78.50 227 PRO A O 1
ATOM 1710 N N . THR A 1 228 ? -7.381 7.142 -12.369 1.00 74.44 228 THR A N 1
ATOM 1711 C CA . THR A 1 228 ? -8.204 6.442 -13.366 1.00 74.44 228 THR A CA 1
ATOM 1712 C C . THR A 1 228 ? -8.059 7.092 -14.740 1.00 74.44 228 THR A C 1
ATOM 1714 O O . THR A 1 228 ? -8.559 8.198 -14.976 1.00 74.44 228 THR A O 1
ATOM 1717 N N . ARG A 1 229 ? -7.443 6.385 -15.693 1.00 65.12 229 ARG A N 1
ATOM 1718 C CA . ARG A 1 229 ? -7.535 6.741 -17.114 1.00 65.12 229 ARG A CA 1
ATOM 1719 C C . ARG A 1 229 ? -9.000 6.602 -17.542 1.00 65.12 229 ARG A C 1
ATOM 1721 O O . ARG A 1 229 ? -9.515 5.493 -17.592 1.00 65.12 229 ARG A O 1
ATOM 1728 N N . ARG A 1 230 ? -9.687 7.715 -17.829 1.00 58.34 230 ARG A N 1
ATOM 1729 C CA . ARG A 1 230 ? -11.059 7.670 -18.363 1.00 58.34 230 ARG A CA 1
ATOM 1730 C C . ARG A 1 230 ? -11.037 7.041 -19.755 1.00 58.34 230 ARG A C 1
ATOM 1732 O O . ARG A 1 230 ? -10.509 7.644 -20.689 1.00 58.34 230 ARG A O 1
ATOM 1739 N N . ASP A 1 231 ? -11.641 5.866 -19.895 1.00 50.28 231 ASP A N 1
ATOM 1740 C CA . ASP A 1 231 ? -11.820 5.221 -21.192 1.00 50.28 231 ASP A CA 1
ATOM 1741 C C . ASP A 1 231 ? -12.759 6.047 -22.076 1.00 50.28 231 ASP A C 1
ATOM 1743 O O . ASP A 1 231 ? -13.966 6.145 -21.856 1.00 50.28 231 ASP A O 1
ATOM 1747 N N . THR A 1 232 ? -12.201 6.643 -23.128 1.00 48.72 232 THR A N 1
ATOM 1748 C CA . THR A 1 232 ? -12.937 7.500 -24.069 1.00 48.72 232 THR A CA 1
ATOM 1749 C C . THR A 1 232 ? -13.882 6.723 -24.997 1.00 48.72 232 THR A C 1
ATOM 1751 O O . THR A 1 232 ? -14.652 7.338 -25.738 1.00 48.72 232 THR A O 1
ATOM 1754 N N . LYS A 1 233 ? -13.881 5.381 -24.937 1.00 52.50 233 LYS A N 1
ATOM 1755 C CA . LYS A 1 233 ? -14.714 4.500 -25.776 1.00 52.50 233 LYS A CA 1
ATOM 1756 C C . LYS A 1 233 ? -16.217 4.749 -25.600 1.00 52.50 233 LYS A C 1
ATOM 1758 O O . LYS A 1 233 ? -16.941 4.774 -26.596 1.00 52.50 233 LYS A O 1
ATOM 1763 N N . SER A 1 234 ? -16.682 5.039 -24.383 1.00 50.78 234 SER A N 1
ATOM 1764 C CA . SER A 1 234 ? -18.113 5.223 -24.078 1.00 50.78 234 SER A CA 1
ATOM 1765 C C . SER A 1 234 ? -18.765 6.415 -24.794 1.00 50.78 234 SER A C 1
ATOM 1767 O O . SER A 1 234 ? -19.989 6.485 -24.870 1.00 50.78 234 SER A O 1
ATOM 1769 N N . LYS A 1 235 ? -17.976 7.353 -25.344 1.00 47.72 235 LYS A N 1
ATOM 1770 C CA . LYS A 1 235 ? -18.500 8.529 -26.060 1.00 47.72 235 LYS A CA 1
ATOM 1771 C C . LYS A 1 235 ? -18.793 8.274 -27.547 1.00 47.72 235 LYS A C 1
ATOM 1773 O O . LYS A 1 235 ? -19.499 9.074 -28.150 1.00 47.72 235 LYS A O 1
ATOM 1778 N N . ARG A 1 236 ? -18.297 7.176 -28.141 1.00 47.91 236 ARG A N 1
ATOM 1779 C CA . ARG A 1 236 ? -18.614 6.813 -29.540 1.00 47.91 236 ARG A CA 1
ATOM 1780 C C . ARG A 1 236 ? -19.964 6.105 -29.685 1.00 47.91 236 ARG A C 1
ATOM 1782 O O . ARG A 1 236 ? -20.662 6.368 -30.653 1.00 47.91 236 ARG A O 1
ATOM 1789 N N . MET A 1 237 ? -20.364 5.289 -28.708 1.00 48.44 237 MET A N 1
ATOM 1790 C CA . MET A 1 237 ? -21.566 4.445 -28.819 1.00 48.44 237 MET A CA 1
ATOM 1791 C C . MET A 1 237 ? -22.899 5.186 -28.604 1.00 48.44 237 MET A C 1
ATOM 1793 O O . MET A 1 237 ? -23.947 4.644 -28.926 1.00 48.44 237 MET A O 1
ATOM 1797 N N . ARG A 1 238 ? -22.876 6.429 -28.094 1.00 50.38 238 ARG A N 1
ATOM 1798 C CA . ARG A 1 238 ? -24.075 7.291 -28.006 1.00 50.38 238 ARG A CA 1
ATOM 1799 C C . ARG A 1 238 ? -24.353 8.103 -29.273 1.00 50.38 238 ARG A C 1
ATOM 1801 O O . ARG A 1 238 ? -25.493 8.483 -29.490 1.00 50.38 238 ARG A O 1
ATOM 1808 N N . LYS A 1 239 ? -23.348 8.348 -30.127 1.00 44.50 239 LYS A N 1
ATOM 1809 C CA . LYS A 1 239 ? -23.550 9.137 -31.357 1.00 44.50 239 LYS A CA 1
ATOM 1810 C C . LYS A 1 239 ? -24.190 8.321 -32.490 1.00 44.50 239 LYS A C 1
ATOM 1812 O O . LYS A 1 239 ? -24.782 8.896 -33.388 1.00 44.50 239 LYS A O 1
ATOM 1817 N N . SER A 1 240 ? -24.114 6.990 -32.433 1.00 44.72 240 SER A N 1
ATOM 1818 C CA . SER A 1 240 ? -24.744 6.081 -33.404 1.00 44.72 240 SER A CA 1
ATOM 1819 C C . SER A 1 240 ? -26.229 5.796 -33.137 1.00 44.72 240 SER A C 1
ATOM 1821 O O . SER A 1 240 ? -26.862 5.143 -33.953 1.00 44.72 240 SER A O 1
ATOM 1823 N N . SER A 1 241 ? -26.789 6.248 -32.009 1.00 46.72 241 SER A N 1
ATOM 1824 C CA . SER A 1 241 ? -28.207 6.050 -31.654 1.00 46.72 241 SER A CA 1
ATOM 1825 C C . SER A 1 241 ? -29.090 7.284 -31.873 1.00 46.72 241 SER A C 1
ATOM 1827 O O . SER A 1 241 ? -30.300 7.196 -31.694 1.00 46.72 241 SER A O 1
ATOM 1829 N N . GLU A 1 242 ? -28.501 8.429 -32.229 1.00 49.94 242 GLU A N 1
ATOM 1830 C CA . GLU A 1 242 ? -29.236 9.677 -32.494 1.00 49.94 242 GLU A CA 1
ATOM 1831 C C . GLU A 1 242 ? -29.507 9.899 -33.990 1.00 49.94 242 GLU A C 1
ATOM 1833 O O . GLU A 1 242 ? -30.448 10.603 -34.321 1.00 49.94 242 GLU A O 1
ATOM 1838 N N . THR A 1 243 ? -28.754 9.265 -34.898 1.00 48.31 243 THR A N 1
ATOM 1839 C CA . THR A 1 243 ? -28.908 9.461 -36.356 1.00 48.31 243 THR A CA 1
ATOM 1840 C C . THR A 1 243 ? -30.033 8.624 -36.985 1.00 48.31 243 THR A C 1
ATOM 1842 O O . THR A 1 243 ? -30.538 8.993 -38.032 1.00 48.31 243 THR A O 1
ATOM 1845 N N . ASN A 1 244 ? -30.488 7.540 -36.344 1.00 47.72 244 ASN A N 1
ATOM 1846 C CA . ASN A 1 244 ? -31.499 6.634 -36.919 1.00 47.72 244 ASN A CA 1
ATOM 1847 C C . ASN A 1 244 ? -32.963 7.027 -36.612 1.00 47.72 244 ASN A C 1
ATOM 1849 O O . ASN A 1 244 ? -33.858 6.223 -36.847 1.00 47.72 244 ASN A O 1
ATOM 1853 N N . LYS A 1 245 ? -33.232 8.208 -36.034 1.00 50.81 245 LYS A N 1
ATOM 1854 C CA . LYS A 1 245 ? -34.603 8.629 -35.659 1.00 50.81 245 LYS A CA 1
ATOM 1855 C C . LYS A 1 245 ? -35.277 9.592 -36.637 1.00 50.81 245 LYS A C 1
ATOM 1857 O O . LYS A 1 245 ? -36.486 9.810 -36.518 1.00 50.81 245 LYS A O 1
ATOM 1862 N N . ASP A 1 246 ? -34.514 10.140 -37.576 1.00 52.03 246 ASP A N 1
ATOM 1863 C CA . ASP A 1 246 ? -35.018 11.109 -38.548 1.00 52.03 246 ASP A CA 1
ATOM 1864 C C . ASP A 1 246 ? -35.517 10.406 -39.829 1.00 52.03 246 ASP A C 1
ATOM 1866 O O . ASP A 1 246 ? -36.568 10.772 -40.354 1.00 52.03 246 ASP A O 1
ATOM 1870 N N . ASP A 1 247 ? -34.866 9.311 -40.252 1.00 54.47 247 ASP A N 1
ATOM 1871 C CA . ASP A 1 247 ? -35.243 8.550 -41.457 1.00 54.47 247 ASP A CA 1
ATOM 1872 C C . ASP A 1 247 ? -36.623 7.858 -41.345 1.00 54.47 247 ASP A C 1
ATOM 1874 O O . ASP A 1 247 ? -37.395 7.849 -42.307 1.00 54.47 247 ASP A O 1
ATOM 1878 N N . GLU A 1 248 ? -37.003 7.328 -40.170 1.00 52.47 248 GLU A N 1
ATOM 1879 C CA . GLU A 1 248 ? -38.330 6.703 -39.975 1.00 52.47 248 GLU A CA 1
ATOM 1880 C C . GLU A 1 248 ? -39.492 7.715 -39.992 1.00 52.47 248 GLU A C 1
ATOM 1882 O O . GLU A 1 248 ? -40.630 7.343 -40.283 1.00 52.47 248 GLU A O 1
ATOM 1887 N N . GLN A 1 249 ? -39.232 8.999 -39.717 1.00 54.16 249 GLN A N 1
ATOM 1888 C CA . GLN A 1 249 ? -40.268 10.042 -39.735 1.00 54.16 249 GLN A CA 1
ATOM 1889 C C . GLN A 1 249 ? -40.497 10.643 -41.127 1.00 54.16 249 GLN A C 1
ATOM 1891 O O . GLN A 1 249 ? -41.526 11.290 -41.346 1.00 54.16 249 GLN A O 1
ATOM 1896 N N . GLN A 1 250 ? -39.580 10.424 -42.073 1.00 53.41 250 GLN A N 1
ATOM 1897 C CA . GLN A 1 250 ? -39.719 10.929 -43.439 1.00 53.41 250 GLN A CA 1
ATOM 1898 C C . GLN A 1 250 ? -40.525 9.970 -44.335 1.00 53.41 250 GLN A C 1
ATOM 1900 O O . GLN A 1 250 ? -41.302 10.434 -45.167 1.00 53.41 250 GLN A O 1
ATOM 1905 N N . LEU A 1 251 ? -40.463 8.652 -44.094 1.00 51.50 251 LEU A N 1
ATOM 1906 C CA . LEU A 1 251 ? -41.214 7.650 -44.874 1.00 51.50 251 LEU A CA 1
ATOM 1907 C C . LEU A 1 251 ? -42.736 7.621 -44.621 1.00 51.50 251 LEU A C 1
ATOM 1909 O O . LEU A 1 251 ? -43.464 6.982 -45.375 1.00 51.50 251 LEU A O 1
ATOM 1913 N N . GLN A 1 252 ? -43.239 8.294 -43.580 1.00 54.53 252 GLN A N 1
ATOM 1914 C CA . GLN A 1 252 ? -44.680 8.363 -43.275 1.00 54.53 252 GLN A CA 1
ATOM 1915 C C . GLN A 1 252 ? -45.377 9.612 -43.843 1.00 54.53 252 GLN A C 1
ATOM 1917 O O . GLN A 1 252 ? -46.569 9.797 -43.601 1.00 54.53 252 GLN A O 1
ATOM 1922 N N . ARG A 1 253 ? -44.663 10.486 -44.571 1.00 56.84 253 ARG A N 1
ATOM 1923 C CA . ARG A 1 253 ? -45.205 11.779 -45.036 1.00 56.84 253 ARG A CA 1
ATOM 1924 C C . ARG A 1 253 ? -45.425 11.893 -46.553 1.00 56.84 253 ARG A C 1
ATOM 1926 O O . ARG A 1 253 ? -45.860 12.946 -47.007 1.00 56.84 253 ARG A O 1
ATOM 1933 N N . GLU A 1 254 ? -45.193 10.825 -47.316 1.00 56.50 254 GLU A N 1
ATOM 1934 C CA . GLU A 1 254 ? -45.442 10.767 -48.766 1.00 56.50 254 GLU A CA 1
ATOM 1935 C C . GLU A 1 254 ? -46.478 9.683 -49.120 1.00 56.50 254 GLU A C 1
ATOM 1937 O O . GLU A 1 254 ? -46.157 8.599 -49.596 1.00 56.50 254 GLU A O 1
ATOM 1942 N N . GLN A 1 255 ? -47.751 10.005 -48.888 1.00 51.81 255 GLN A N 1
ATOM 1943 C CA . GLN A 1 255 ? -48.910 9.369 -49.526 1.00 51.81 255 GLN A CA 1
ATOM 1944 C C . GLN A 1 255 ? -49.741 10.506 -50.147 1.00 51.81 255 GLN A C 1
ATOM 1946 O O . GLN A 1 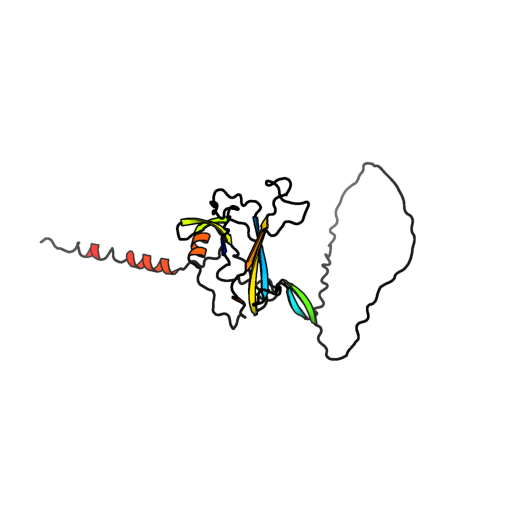255 ? -50.200 11.371 -49.394 1.00 51.81 255 GLN A O 1
ATOM 1951 N N . PRO A 1 256 ? -49.898 10.580 -51.481 1.00 56.66 256 PRO A N 1
ATOM 1952 C CA . PRO A 1 256 ? -50.703 11.619 -52.111 1.00 56.66 256 PRO A CA 1
ATOM 1953 C C . PRO A 1 256 ? -52.200 11.330 -51.935 1.00 56.66 256 PRO A C 1
ATOM 1955 O O . PRO A 1 256 ? -52.646 10.194 -52.094 1.00 56.66 256 PRO A O 1
ATOM 1958 N N . ASN A 1 257 ? -52.971 12.375 -51.636 1.00 47.38 257 ASN A N 1
ATOM 1959 C CA . ASN A 1 257 ? -54.429 12.366 -51.738 1.00 47.38 257 ASN A CA 1
ATOM 1960 C C . ASN A 1 257 ? -54.808 13.014 -53.080 1.00 47.38 257 ASN A C 1
ATOM 1962 O O . ASN A 1 257 ? -54.448 14.173 -53.277 1.00 47.38 257 ASN A O 1
ATOM 1966 N N . GLU A 1 258 ? -55.548 12.264 -53.908 1.00 41.62 258 GLU A N 1
ATOM 1967 C CA . GLU A 1 258 ? -56.065 12.595 -55.262 1.00 41.62 258 GLU A CA 1
ATOM 1968 C C . GLU A 1 258 ? -55.031 12.928 -56.361 1.00 41.62 258 GLU A C 1
ATOM 1970 O O . GLU A 1 258 ? -54.393 14.003 -56.335 1.00 41.62 258 GLU A O 1
#

Radius of gyration: 31.97 Å; chains: 1; bounding box: 102×77×87 Å